Protein AF-D2VSV0-F1 (afdb_monomer_lite)

pLDDT: mean 84.09, std 18.2, range [29.86, 98.62]

Organism: Naegleria gruberi (NCBI:txid5762)

Secondary structure (DSSP, 8-state):
---TTTHHHHHHHHHHHHHSS-----S---------------S---HHHHHHHHHHHHHHHHHHHHHHHHHHHHHHHTT-TTHHHHHHHHHHHHHHHHHHHHHHHHHHHHHHHEETTTT-EEGGGS-TTEEEEEETTEEEEE-TTEESTTS-EEPTTEESTTS-EE-EEEETTEEEETTB-BS-HHHHHHHHGGG--SEEEEE-SSTTS--EEEEEE-SGGGS-EEEEEEEETTB--EEESS--TT-SSEEE-HHHHHHHHHH-SEEEEEESSSS-EEEEETTGGGSTT-SB-S-S-TTSS--EEEESS-SSS-TT-EEEES--TT--TT-EEE-SSS-SEEEE-SSSSEE--SEEEEEE-

Structure (mmCIF, N/CA/C/O backbone):
data_AF-D2VSV0-F1
#
_entry.id   AF-D2VSV0-F1
#
loop_
_atom_site.group_PDB
_atom_site.id
_atom_site.type_symbol
_atom_site.label_atom_id
_atom_site.label_alt_id
_atom_site.label_comp_id
_atom_site.label_asym_id
_atom_site.label_entity_id
_atom_site.label_seq_id
_atom_site.pdbx_PDB_ins_code
_atom_site.Cartn_x
_atom_site.Cartn_y
_atom_site.Cartn_z
_atom_site.occupancy
_atom_site.B_iso_or_equiv
_atom_site.auth_seq_id
_atom_site.auth_comp_id
_atom_site.auth_asym_id
_atom_site.auth_atom_id
_atom_site.pdbx_PDB_model_num
ATOM 1 N N . MET A 1 1 ? -28.902 25.624 54.112 1.00 34.88 1 MET A N 1
ATOM 2 C CA . MET A 1 1 ? -29.565 25.263 55.384 1.00 34.88 1 MET A CA 1
ATOM 3 C C . MET A 1 1 ? -30.316 23.947 55.188 1.00 34.88 1 MET A C 1
ATOM 5 O O . MET A 1 1 ? -31.169 23.890 54.321 1.00 34.88 1 MET A O 1
ATOM 9 N N . SER A 1 2 ? -29.946 22.922 55.967 1.00 39.69 2 SER A N 1
ATOM 10 C CA . SER A 1 2 ? -30.689 21.681 56.281 1.00 39.69 2 SER A CA 1
ATOM 11 C C . SER A 1 2 ? -31.152 20.723 55.157 1.00 39.69 2 SER A C 1
ATOM 13 O O . SER A 1 2 ? -32.346 20.631 54.899 1.00 39.69 2 SER A O 1
ATOM 15 N N . THR A 1 3 ? -30.250 19.888 54.613 1.00 36.34 3 THR A N 1
ATOM 16 C CA . THR A 1 3 ? -30.619 18.582 53.990 1.00 36.34 3 THR A CA 1
ATOM 17 C C . THR A 1 3 ? -29.623 17.428 54.229 1.00 36.34 3 THR A C 1
ATOM 19 O O . THR A 1 3 ? -29.955 16.279 53.958 1.00 36.34 3 THR A O 1
ATOM 22 N N . ALA A 1 4 ? -28.443 17.662 54.818 1.00 34.53 4 ALA A N 1
ATOM 23 C CA . ALA A 1 4 ? -27.432 16.607 55.015 1.00 34.53 4 ALA A CA 1
ATOM 24 C C . ALA A 1 4 ? -27.769 15.574 56.119 1.00 34.53 4 ALA A C 1
ATOM 26 O O . ALA A 1 4 ? -27.193 14.490 56.142 1.00 34.53 4 ALA A O 1
ATOM 27 N N . ASN A 1 5 ? -28.736 15.861 56.999 1.00 34.69 5 ASN A N 1
ATOM 28 C CA . ASN A 1 5 ? -29.095 14.965 58.108 1.00 34.69 5 ASN A CA 1
ATOM 29 C C . ASN A 1 5 ? -30.079 13.842 57.722 1.00 34.69 5 ASN A C 1
ATOM 31 O O . ASN A 1 5 ? -30.292 12.934 58.519 1.00 34.69 5 ASN A O 1
ATOM 35 N N . GLY A 1 6 ? -30.653 13.864 56.512 1.00 36.59 6 GLY A N 1
ATOM 36 C CA . GLY A 1 6 ? -31.549 12.798 56.042 1.00 36.59 6 GLY A CA 1
ATOM 37 C C . GLY A 1 6 ? -30.813 11.533 55.582 1.00 36.59 6 GLY A C 1
ATOM 38 O O . GLY A 1 6 ? -31.283 10.423 55.821 1.00 36.59 6 GLY A O 1
ATOM 39 N N . LEU A 1 7 ? -29.628 11.684 54.976 1.00 40.44 7 LEU A N 1
ATOM 40 C CA . LEU A 1 7 ? -28.894 10.573 54.352 1.00 40.44 7 LEU A CA 1
ATOM 41 C C . LEU A 1 7 ? -28.208 9.647 55.368 1.00 40.44 7 LEU A C 1
ATOM 43 O O . LEU A 1 7 ? -28.144 8.437 55.165 1.00 40.44 7 LEU A O 1
ATOM 47 N N . LEU A 1 8 ? -27.731 10.195 56.491 1.00 38.72 8 LEU A N 1
ATOM 48 C CA . LEU A 1 8 ? -27.072 9.399 57.532 1.00 38.72 8 LEU A CA 1
ATOM 49 C C . LEU A 1 8 ? -28.068 8.506 58.296 1.00 38.72 8 LEU A C 1
ATOM 51 O O . LEU A 1 8 ? -27.691 7.462 58.826 1.00 38.72 8 LEU A O 1
ATOM 55 N N . MET A 1 9 ? -29.347 8.897 58.330 1.00 37.31 9 MET A N 1
ATOM 56 C CA . MET A 1 9 ? -30.379 8.192 59.091 1.00 37.31 9 MET A CA 1
ATOM 57 C C . MET A 1 9 ? -30.903 6.939 58.371 1.00 37.31 9 MET A C 1
ATOM 59 O O . MET A 1 9 ? -31.309 5.991 59.037 1.00 37.31 9 MET A O 1
ATOM 63 N N . MET A 1 10 ? -30.833 6.873 57.034 1.00 45.22 10 MET A N 1
ATOM 64 C CA . MET A 1 10 ? -31.246 5.680 56.273 1.00 45.22 10 MET A CA 1
ATOM 65 C C . MET A 1 10 ? -30.215 4.540 56.309 1.00 45.22 10 MET A C 1
ATOM 67 O O . MET A 1 10 ? -30.598 3.371 56.336 1.00 45.22 10 MET A O 1
ATOM 71 N N . CYS A 1 11 ? -28.920 4.856 56.416 1.00 42.19 11 CYS A N 1
ATOM 72 C CA . CYS A 1 11 ? -27.844 3.856 56.474 1.00 42.19 11 CYS A CA 1
ATOM 73 C C . CYS A 1 11 ? -27.913 2.986 57.753 1.00 42.19 11 CYS A C 1
ATOM 75 O O . CYS A 1 11 ? -27.613 1.791 57.740 1.00 42.19 11 CYS A O 1
ATOM 77 N N . LEU A 1 12 ? -28.408 3.560 58.855 1.00 40.22 12 LEU A N 1
ATOM 78 C CA . LEU A 1 12 ? -28.651 2.848 60.116 1.00 40.22 12 LEU A CA 1
ATOM 79 C C . LEU A 1 12 ? -29.854 1.893 60.050 1.00 40.22 12 LEU A C 1
ATOM 81 O O . LEU A 1 12 ? -29.858 0.871 60.734 1.00 40.22 12 LEU A O 1
ATOM 85 N N . VAL A 1 13 ? -30.854 2.174 59.209 1.00 45.75 13 VAL A N 1
ATOM 86 C CA . VAL A 1 13 ? -32.077 1.357 59.122 1.00 45.75 13 VAL A CA 1
ATOM 87 C C . VAL A 1 13 ? -31.827 0.050 58.363 1.00 45.75 13 VAL A C 1
ATOM 89 O O . VAL A 1 13 ? -32.301 -1.000 58.796 1.00 45.75 13 VAL A O 1
ATOM 92 N N . VAL A 1 14 ? -31.023 0.072 57.294 1.00 49.09 14 VAL A N 1
ATOM 93 C CA . VAL A 1 14 ? -30.688 -1.140 56.516 1.00 49.09 14 VAL A CA 1
ATOM 94 C C . VAL A 1 14 ? -29.770 -2.079 57.310 1.00 49.09 14 VAL A C 1
ATOM 96 O O . VAL A 1 14 ? -30.002 -3.288 57.341 1.00 49.09 14 VAL A O 1
ATOM 99 N N . CYS A 1 15 ? -28.799 -1.534 58.052 1.00 41.41 15 CYS A N 1
ATOM 100 C CA . CYS A 1 15 ? -27.903 -2.335 58.892 1.00 41.41 15 CYS A CA 1
ATOM 101 C C . CYS A 1 15 ? -28.636 -2.945 60.112 1.00 41.41 15 CYS A C 1
ATOM 103 O O . CYS A 1 15 ? -28.429 -4.113 60.448 1.00 41.41 15 CYS A O 1
ATOM 105 N N . CYS A 1 16 ? -29.582 -2.215 60.724 1.00 39.94 16 CYS A N 1
ATOM 106 C CA . CYS A 1 16 ? -30.415 -2.736 61.820 1.00 39.94 16 CYS A CA 1
ATOM 107 C C . CYS A 1 16 ? -31.437 -3.799 61.374 1.00 39.94 16 CYS A C 1
ATOM 109 O O . CYS A 1 16 ? -31.719 -4.730 62.131 1.00 39.94 16 CYS A O 1
ATOM 111 N N . LEU A 1 17 ? -31.978 -3.717 60.152 1.00 43.81 17 LEU A N 1
ATOM 112 C CA . LEU A 1 17 ? -32.924 -4.719 59.640 1.00 43.81 17 LEU A CA 1
ATOM 113 C C . LEU A 1 17 ? -32.269 -6.089 59.392 1.00 43.81 17 LEU A C 1
ATOM 115 O O . LEU A 1 17 ? -32.939 -7.114 59.536 1.00 43.81 17 LEU A O 1
ATOM 119 N N . LEU A 1 18 ? -30.966 -6.128 59.093 1.00 46.00 18 LEU A N 1
ATOM 120 C CA . LEU A 1 18 ? -30.203 -7.373 58.934 1.00 46.00 18 LEU A CA 1
ATOM 121 C C . LEU A 1 18 ? -29.817 -8.014 60.279 1.00 46.00 18 LEU A C 1
ATOM 123 O O . LEU A 1 18 ? -29.784 -9.240 60.383 1.00 46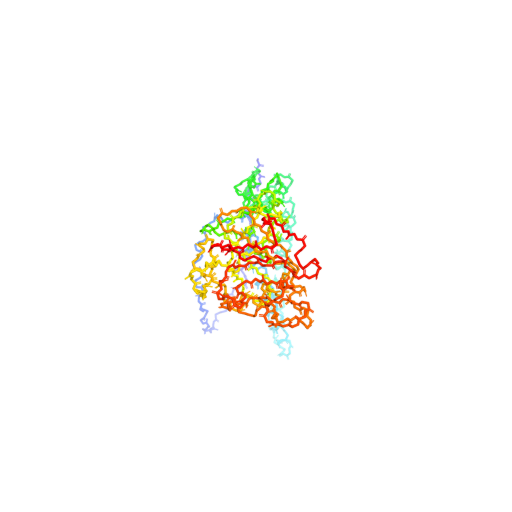.00 18 LEU A O 1
ATOM 127 N N . LEU A 1 19 ? -29.615 -7.216 61.333 1.00 41.78 19 LEU A N 1
ATOM 128 C CA . LEU A 1 19 ? -29.252 -7.701 62.674 1.00 41.78 19 LEU A CA 1
ATOM 129 C C . LEU A 1 19 ? -30.444 -8.210 63.507 1.00 41.78 19 LEU A C 1
ATOM 131 O O . LEU A 1 19 ? -30.249 -8.980 64.445 1.00 41.78 19 LEU A O 1
ATOM 135 N N . HIS A 1 20 ? -31.685 -7.844 63.171 1.00 41.91 20 HIS A N 1
ATOM 136 C CA . HIS A 1 20 ? -32.884 -8.287 63.906 1.00 41.91 20 HIS A CA 1
ATOM 137 C C . HIS A 1 20 ? -33.664 -9.439 63.250 1.00 41.91 20 HIS A C 1
ATOM 139 O O . HIS A 1 20 ? -34.681 -9.881 63.785 1.00 41.91 20 HIS A O 1
ATOM 145 N N . ALA A 1 21 ? -33.194 -9.982 62.123 1.00 42.50 21 ALA A N 1
ATOM 146 C CA . ALA A 1 21 ? -33.857 -11.100 61.446 1.00 42.50 21 ALA A CA 1
ATOM 147 C C . ALA A 1 21 ? -33.477 -12.502 61.979 1.00 42.50 21 ALA A C 1
ATOM 149 O O . ALA A 1 21 ? -34.108 -13.479 61.572 1.00 42.50 21 ALA A O 1
ATOM 150 N N . PHE A 1 22 ? -32.504 -12.618 62.894 1.00 45.50 22 PHE A N 1
ATOM 151 C CA . PHE A 1 22 ? -32.030 -13.907 63.422 1.00 45.50 22 PHE A CA 1
ATOM 152 C C . PHE A 1 22 ? -31.825 -13.901 64.950 1.00 45.50 22 PHE A C 1
ATOM 154 O O . PHE A 1 22 ? -30.697 -13.752 65.418 1.00 45.50 22 PHE A O 1
ATOM 161 N N . PRO A 1 23 ? -32.873 -14.113 65.765 1.00 38.75 23 PRO A N 1
ATOM 162 C CA . PRO A 1 23 ? -32.683 -14.506 67.153 1.00 38.75 23 PRO A CA 1
ATOM 163 C C . PRO A 1 23 ? -32.366 -16.012 67.230 1.00 38.75 23 PRO A C 1
ATOM 165 O O . PRO A 1 23 ? -33.145 -16.848 66.780 1.00 38.75 23 PRO A O 1
ATOM 168 N N . SER A 1 24 ? -31.176 -16.314 67.756 1.00 40.53 24 SER A N 1
ATOM 169 C CA . SER A 1 24 ? -30.658 -17.597 68.267 1.00 40.53 24 SER A CA 1
ATOM 170 C C . SER A 1 24 ? -31.348 -18.906 67.834 1.00 40.53 24 SER A C 1
ATOM 172 O O . SER A 1 24 ? -32.349 -19.324 68.415 1.00 40.53 24 SER A O 1
ATOM 174 N N . LEU A 1 25 ? -30.696 -19.653 66.940 1.00 38.84 25 LEU A N 1
ATOM 175 C CA . LEU A 1 25 ? -30.755 -21.118 66.927 1.00 38.84 25 LEU A CA 1
ATOM 176 C C . LEU A 1 25 ? -29.495 -21.643 67.624 1.00 38.84 25 LEU A C 1
ATOM 178 O O . LEU A 1 25 ? -28.423 -21.715 67.030 1.00 38.84 25 LEU A O 1
ATOM 182 N N . ASN A 1 26 ? -29.626 -21.960 68.912 1.00 44.66 26 ASN A N 1
ATOM 183 C CA . ASN A 1 26 ? -28.635 -22.729 69.656 1.00 44.66 26 ASN A CA 1
ATOM 184 C C . ASN A 1 26 ? -28.795 -24.211 69.292 1.00 44.66 26 ASN A C 1
ATOM 186 O O . ASN A 1 26 ? -29.861 -24.780 69.515 1.00 44.66 26 ASN A O 1
ATOM 190 N N . GLY A 1 27 ? -27.728 -24.833 68.790 1.00 40.50 27 GLY A N 1
ATOM 191 C CA . GLY A 1 27 ? -27.603 -26.290 68.713 1.00 40.50 27 GLY A CA 1
ATOM 192 C C . GLY A 1 27 ? -27.246 -26.812 67.325 1.00 40.50 27 GLY A C 1
ATOM 193 O O . GLY A 1 27 ? -28.121 -27.029 66.495 1.00 40.50 27 GLY A O 1
ATOM 194 N N . GLY A 1 28 ? -25.957 -27.076 67.110 1.00 37.91 28 GLY A N 1
ATOM 195 C CA . GLY A 1 28 ? -25.452 -27.816 65.951 1.00 37.91 28 GLY A CA 1
ATOM 196 C C . GLY A 1 28 ? -24.373 -27.046 65.206 1.00 37.91 28 GLY A C 1
ATOM 197 O O . GLY A 1 28 ? -24.672 -26.163 64.412 1.00 37.91 28 GLY A O 1
ATOM 198 N N . GLY A 1 29 ? -23.111 -27.379 65.488 1.00 35.78 29 GLY A N 1
ATOM 199 C CA . GLY A 1 29 ? -21.937 -26.746 64.899 1.00 35.78 29 GLY A CA 1
ATOM 200 C C . GLY A 1 29 ? -21.912 -26.866 63.380 1.00 35.78 29 GLY A C 1
ATOM 201 O O . GLY A 1 29 ? -21.533 -27.899 62.837 1.00 35.78 29 GLY A O 1
ATOM 202 N N . TRP A 1 30 ? -22.292 -25.789 62.703 1.00 33.34 30 TRP A N 1
ATOM 203 C CA . TRP A 1 30 ? -21.898 -25.504 61.332 1.00 33.34 30 TRP A CA 1
ATOM 204 C C . TRP A 1 30 ? -20.902 -24.354 61.406 1.00 33.34 30 TRP A C 1
ATOM 206 O O . TRP A 1 30 ? -21.252 -23.231 61.765 1.00 33.34 30 TRP A O 1
ATOM 216 N N . SER A 1 31 ? -19.635 -24.649 61.128 1.00 32.59 31 SER A N 1
ATOM 217 C CA . SER A 1 31 ? -18.608 -23.628 60.976 1.00 32.59 31 SER A CA 1
ATOM 218 C C . SER A 1 31 ? -18.914 -22.824 59.714 1.00 32.59 31 SER A C 1
ATOM 220 O O . SER A 1 31 ? -18.578 -23.240 58.604 1.00 32.59 31 SER A O 1
ATOM 222 N N . CYS A 1 32 ? -19.554 -21.668 59.871 1.00 29.86 32 CYS A N 1
ATOM 223 C CA . CYS A 1 32 ? -19.472 -20.619 58.869 1.00 29.86 32 CYS A CA 1
ATOM 224 C C . CYS A 1 32 ? -17.997 -20.221 58.789 1.00 29.86 32 CYS A C 1
ATOM 226 O O . CYS A 1 32 ? -17.472 -19.609 59.720 1.00 29.86 32 CYS A O 1
ATOM 228 N N . ALA A 1 33 ? -17.310 -20.613 57.715 1.00 32.53 33 ALA A N 1
ATOM 229 C CA . ALA A 1 33 ? -16.027 -20.023 57.379 1.00 32.53 33 ALA A CA 1
ATOM 230 C C . ALA A 1 33 ? -16.258 -18.513 57.282 1.00 32.53 33 ALA A C 1
ATOM 232 O O . ALA A 1 33 ? -16.988 -18.045 56.407 1.00 32.53 33 ALA A O 1
ATOM 233 N N . ALA A 1 34 ? -15.715 -17.772 58.245 1.00 33.25 34 ALA A N 1
ATOM 234 C CA . ALA A 1 34 ? -15.719 -16.327 58.216 1.00 33.25 34 ALA A CA 1
ATOM 235 C C . ALA A 1 34 ? -14.992 -15.913 56.936 1.00 33.25 34 ALA A C 1
ATOM 237 O O . ALA A 1 34 ? -13.774 -16.045 56.833 1.00 33.25 34 ALA A O 1
ATOM 238 N N . ALA A 1 35 ? -15.745 -15.446 55.942 1.00 35.53 35 ALA A N 1
ATOM 239 C CA . ALA A 1 35 ? -15.171 -14.636 54.892 1.00 35.53 35 ALA A CA 1
ATOM 240 C C . ALA A 1 35 ? -14.646 -13.381 55.591 1.00 35.53 35 ALA A C 1
ATOM 242 O O . ALA A 1 35 ? -15.405 -12.475 55.927 1.00 35.53 35 ALA A O 1
ATOM 243 N N . THR A 1 36 ? -13.350 -13.370 55.894 1.00 32.88 36 THR A N 1
ATOM 244 C CA . THR A 1 36 ? -12.605 -12.186 56.309 1.00 32.88 36 THR A CA 1
ATOM 245 C C . THR A 1 36 ? -12.631 -11.193 55.157 1.00 32.88 36 THR A C 1
ATOM 247 O O . THR A 1 36 ? -11.693 -11.097 54.368 1.00 32.88 36 THR A O 1
ATOM 250 N N . THR A 1 37 ? -13.726 -10.452 55.030 1.00 38.12 37 THR A N 1
ATOM 251 C CA . THR A 1 37 ? -13.758 -9.223 54.250 1.00 38.12 37 THR A CA 1
ATOM 252 C C . THR A 1 37 ? -13.079 -8.154 55.093 1.00 38.12 37 THR A C 1
ATOM 254 O O . THR A 1 37 ? -13.726 -7.402 55.817 1.00 38.12 37 THR A O 1
ATOM 257 N N . ASN A 1 38 ? -11.749 -8.099 55.007 1.00 40.34 38 ASN A N 1
ATOM 258 C CA . ASN A 1 38 ? -10.996 -6.883 55.300 1.00 40.34 38 ASN A CA 1
ATOM 259 C C . ASN A 1 38 ? -11.396 -5.830 54.254 1.00 40.34 38 ASN A C 1
ATOM 261 O O . ASN A 1 38 ? -10.682 -5.597 53.284 1.00 40.34 38 ASN A O 1
ATOM 265 N N . SER A 1 39 ? -12.572 -5.220 54.411 1.00 43.84 39 SER A N 1
ATOM 266 C CA . SER A 1 39 ? -12.925 -4.002 53.692 1.00 43.84 39 SER A CA 1
ATOM 267 C C . SER A 1 39 ? -12.540 -2.818 54.569 1.00 43.84 39 SER A C 1
ATOM 269 O O . SER A 1 39 ? -13.360 -2.248 55.288 1.00 43.84 39 SER A O 1
ATOM 271 N N . THR A 1 40 ? -11.267 -2.440 54.513 1.00 41.75 40 THR A N 1
ATOM 272 C CA . THR A 1 40 ? -10.838 -1.073 54.811 1.00 41.75 40 THR A CA 1
ATOM 273 C C . THR A 1 40 ? -11.487 -0.154 53.775 1.00 41.75 40 THR A C 1
ATOM 275 O O . THR A 1 40 ? -10.901 0.158 52.743 1.00 41.75 40 THR A O 1
ATOM 278 N N . SER A 1 41 ? -12.753 0.200 54.006 1.00 43.75 41 SER A N 1
ATOM 279 C CA . SER A 1 41 ? -13.519 1.140 53.192 1.00 43.75 41 SER A CA 1
ATOM 280 C C . SER A 1 41 ? -13.025 2.553 53.489 1.00 43.75 41 SER A C 1
ATOM 282 O O . SER A 1 41 ? -13.596 3.272 54.308 1.00 43.75 41 SER A O 1
ATOM 284 N N . THR A 1 42 ? -11.948 2.956 52.822 1.00 42.47 42 THR A N 1
ATOM 285 C CA . THR A 1 42 ? -11.639 4.366 52.590 1.00 42.47 42 THR A CA 1
ATOM 286 C C . THR A 1 42 ? -12.791 4.969 51.786 1.00 42.47 42 THR A C 1
ATOM 288 O O . THR A 1 42 ? -12.926 4.731 50.588 1.00 42.47 42 THR A O 1
ATOM 291 N N . THR A 1 43 ? -13.667 5.701 52.470 1.00 48.53 43 THR A N 1
ATOM 292 C CA . THR A 1 43 ? -14.812 6.435 51.918 1.00 48.53 43 THR A CA 1
ATOM 293 C C . THR A 1 43 ? -14.348 7.603 51.046 1.00 48.53 43 THR A C 1
ATOM 295 O O . THR A 1 43 ? -14.376 8.756 51.467 1.00 48.53 43 THR A O 1
ATOM 298 N N . SER A 1 44 ? -13.913 7.302 49.825 1.00 54.00 44 SER A N 1
ATOM 299 C CA . SER A 1 44 ? -13.736 8.284 48.747 1.00 54.00 44 SER A CA 1
ATOM 300 C C . SER A 1 44 ? -14.220 7.743 47.395 1.00 54.00 44 SER A C 1
ATOM 302 O O . SER A 1 44 ? -13.651 8.075 46.357 1.00 54.00 44 SER A O 1
ATOM 304 N N . GLY A 1 45 ? -15.224 6.861 47.401 1.00 73.06 45 GLY A N 1
ATOM 305 C CA . GLY A 1 45 ? -15.915 6.455 46.177 1.00 73.06 45 GLY A CA 1
ATOM 306 C C . GLY A 1 45 ? -16.901 7.542 45.755 1.00 73.06 45 GLY A C 1
ATOM 307 O O . GLY A 1 45 ? -17.614 8.079 46.602 1.00 73.06 45 GLY A O 1
ATOM 308 N N . ASN A 1 46 ? -16.926 7.876 44.468 1.00 88.44 46 ASN A N 1
ATOM 309 C CA . ASN A 1 46 ? -17.897 8.822 43.906 1.00 88.44 46 ASN A CA 1
ATOM 310 C C . ASN A 1 46 ? -19.302 8.185 43.805 1.00 88.44 46 ASN A C 1
ATOM 312 O O . ASN A 1 46 ? -19.469 6.978 44.022 1.00 88.44 46 ASN A O 1
ATOM 316 N N . VAL A 1 47 ? -20.332 8.970 43.465 1.00 89.75 47 VAL A N 1
ATOM 317 C CA . VAL A 1 47 ? -21.721 8.462 43.354 1.00 89.75 47 VAL A CA 1
ATOM 318 C C . VAL A 1 47 ? -21.830 7.279 42.384 1.00 89.75 47 VAL A C 1
ATOM 320 O O . VAL A 1 47 ? -22.589 6.344 42.649 1.00 89.75 47 VAL A O 1
ATOM 323 N N . ARG A 1 48 ? -21.067 7.261 41.283 1.00 87.75 48 ARG A N 1
ATOM 324 C CA . ARG A 1 48 ? -21.077 6.134 40.331 1.00 87.75 48 ARG A CA 1
ATOM 325 C C . ARG A 1 48 ? -20.467 4.861 40.922 1.00 87.75 48 ARG A C 1
ATOM 327 O O . ARG A 1 48 ? -20.994 3.775 40.670 1.00 87.75 48 ARG A O 1
ATOM 334 N N . ASP A 1 49 ? -19.418 4.969 41.733 1.00 88.12 49 ASP A N 1
ATOM 335 C CA . ASP A 1 49 ? -18.840 3.827 42.454 1.00 88.12 49 ASP A CA 1
ATOM 336 C C . ASP A 1 49 ? -19.846 3.241 43.446 1.00 88.12 49 ASP A C 1
ATOM 338 O O . ASP A 1 49 ? -20.047 2.023 43.502 1.00 88.12 49 ASP A O 1
ATOM 342 N N . TRP A 1 50 ? -20.538 4.111 44.182 1.00 91.69 50 TRP A N 1
ATOM 343 C CA . TRP A 1 50 ? -21.585 3.696 45.108 1.00 91.69 50 TRP A CA 1
ATOM 344 C C . TRP A 1 50 ? -22.776 3.052 44.381 1.00 91.69 50 TRP A C 1
ATOM 346 O O . TRP A 1 50 ? -23.214 1.971 44.772 1.00 91.69 50 TRP A O 1
ATOM 356 N N . LEU A 1 51 ? -23.224 3.614 43.254 1.00 92.56 51 LEU A N 1
ATOM 357 C CA . LEU A 1 51 ? -24.259 3.016 42.399 1.00 92.56 51 LEU A CA 1
ATOM 358 C C . LEU A 1 51 ? -23.867 1.615 41.902 1.00 92.56 51 LEU A C 1
ATOM 360 O O . LEU A 1 51 ? -24.701 0.709 41.855 1.00 92.56 51 LEU A O 1
ATOM 364 N N . ASN A 1 52 ? -22.596 1.405 41.552 1.00 88.81 52 ASN A N 1
ATOM 365 C CA . ASN A 1 52 ? -22.090 0.083 41.184 1.00 88.81 52 ASN A CA 1
ATOM 366 C C . ASN A 1 52 ? -22.097 -0.890 42.373 1.00 88.81 52 ASN A C 1
ATOM 368 O O . ASN A 1 52 ? -22.373 -2.076 42.182 1.00 88.81 52 ASN A O 1
ATOM 372 N N . SER A 1 53 ? -21.832 -0.409 43.590 1.00 92.62 53 SER A N 1
ATOM 373 C CA . SER A 1 53 ? -21.969 -1.208 44.813 1.00 92.62 53 SER A CA 1
ATOM 374 C C . SER A 1 53 ? -23.423 -1.624 45.057 1.00 92.62 53 SER A C 1
ATOM 376 O O . SER A 1 53 ? -23.681 -2.810 45.258 1.00 92.62 53 SER A O 1
ATOM 378 N N . LEU A 1 54 ? -24.380 -0.696 44.936 1.00 92.38 54 LEU A N 1
ATOM 379 C CA . LEU A 1 54 ? -25.812 -0.997 45.083 1.00 92.38 54 LEU A CA 1
ATOM 380 C C . LEU A 1 54 ? -26.285 -2.040 44.063 1.00 92.38 54 LEU A C 1
ATOM 382 O O . LEU A 1 54 ? -26.996 -2.977 44.414 1.00 92.38 54 LEU A O 1
ATOM 386 N N . LYS A 1 55 ? -25.847 -1.938 42.800 1.00 95.12 55 LYS A N 1
ATOM 387 C CA . LYS A 1 55 ? -26.169 -2.927 41.753 1.00 95.12 55 LYS A CA 1
ATOM 388 C C . LYS A 1 55 ? -25.670 -4.333 42.099 1.00 95.12 55 LYS A C 1
ATOM 390 O O . LYS A 1 55 ? -26.374 -5.315 41.850 1.00 95.12 55 LYS A O 1
ATOM 395 N N . LYS A 1 56 ? -24.473 -4.443 42.685 1.00 93.62 56 LYS A N 1
ATOM 396 C CA . LYS A 1 56 ? -23.929 -5.728 43.157 1.00 93.62 56 LYS A CA 1
ATOM 397 C C . LYS A 1 56 ? -24.763 -6.293 44.306 1.00 93.62 56 LYS A C 1
ATOM 399 O O . LYS A 1 56 ? -25.079 -7.479 44.292 1.00 93.62 56 LYS A O 1
ATOM 404 N N . GLU A 1 57 ? -25.155 -5.451 45.257 1.00 95.06 57 GLU A N 1
ATOM 405 C CA . GLU A 1 57 ? -25.995 -5.856 46.387 1.00 95.06 57 GLU A CA 1
ATOM 406 C C . GLU A 1 57 ? -27.394 -6.307 45.936 1.00 95.06 57 GLU A C 1
ATOM 408 O O . GLU A 1 57 ? -27.863 -7.368 46.350 1.00 95.06 57 GLU A O 1
ATOM 413 N N . ALA A 1 58 ? -28.015 -5.591 44.993 1.00 95.19 58 ALA A N 1
ATOM 414 C CA . ALA A 1 58 ? -29.289 -5.986 44.391 1.00 95.19 58 ALA A CA 1
ATOM 415 C C . ALA A 1 58 ? -29.203 -7.357 43.707 1.00 95.19 58 ALA A C 1
ATOM 417 O O . ALA A 1 58 ? -30.078 -8.200 43.904 1.00 95.19 58 ALA A O 1
ATOM 418 N N . SER A 1 59 ? -28.112 -7.615 42.979 1.00 93.75 59 SER A N 1
ATOM 419 C CA . SER A 1 59 ? -27.870 -8.913 42.332 1.00 93.75 59 SER A CA 1
ATOM 420 C C . SER A 1 59 ? -27.725 -10.051 43.356 1.00 93.75 59 SER A C 1
ATOM 422 O O . SER A 1 59 ? -28.215 -11.161 43.144 1.00 93.75 59 SER A O 1
ATOM 424 N N . ALA A 1 60 ? -27.084 -9.790 44.501 1.00 93.94 60 ALA A N 1
ATOM 425 C CA . ALA A 1 60 ? -26.957 -10.770 45.580 1.00 93.94 60 ALA A CA 1
ATOM 426 C C . ALA A 1 60 ? -28.306 -11.063 46.269 1.00 93.94 60 ALA A C 1
ATOM 428 O O . ALA A 1 60 ? -28.611 -12.219 46.592 1.00 93.94 60 ALA A O 1
ATOM 429 N N . LEU A 1 61 ? -29.143 -10.038 46.461 1.00 96.00 61 LEU A N 1
ATOM 430 C CA . LEU A 1 61 ? -30.502 -10.205 46.982 1.00 96.00 61 LEU A CA 1
ATOM 431 C C . LEU A 1 61 ? -31.384 -11.007 46.020 1.00 96.00 61 LEU A C 1
ATOM 433 O O . LEU A 1 61 ? -32.104 -11.899 46.465 1.00 96.00 61 LEU A O 1
ATOM 437 N N . GLU A 1 62 ? -31.291 -10.757 44.715 1.00 97.00 62 GLU A N 1
ATOM 438 C CA . GLU A 1 62 ? -32.010 -11.522 43.690 1.00 97.00 62 GLU A CA 1
ATOM 439 C C . GLU A 1 62 ? -31.640 -13.014 43.722 1.00 97.00 62 GLU A C 1
ATOM 441 O O . GLU A 1 62 ? -32.514 -13.888 43.718 1.00 97.00 62 GLU A O 1
ATOM 446 N N . LEU A 1 63 ? -30.346 -13.326 43.856 1.00 95.56 63 LEU A N 1
ATOM 447 C CA . LEU A 1 63 ? -29.887 -14.706 44.022 1.00 95.56 63 LEU A CA 1
ATOM 448 C C . LEU A 1 63 ? -30.484 -15.349 45.283 1.00 95.56 63 LEU A C 1
ATOM 450 O O . LEU A 1 63 ? -30.936 -16.497 45.246 1.0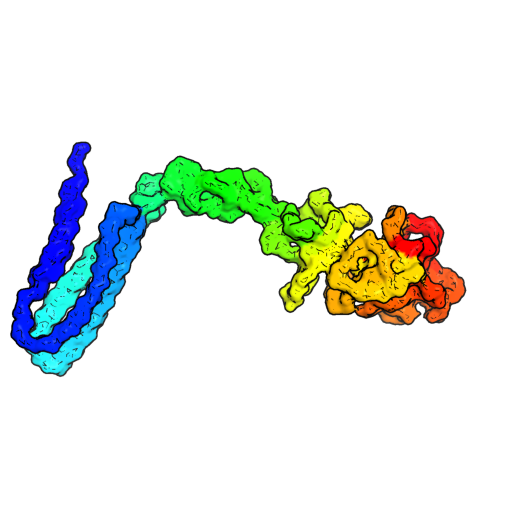0 95.56 63 LEU A O 1
ATOM 454 N N . THR A 1 64 ? -30.530 -14.601 46.387 1.00 95.62 64 THR A N 1
ATOM 455 C CA . THR A 1 64 ? -31.117 -15.054 47.657 1.00 95.62 64 THR A CA 1
ATOM 456 C C . THR A 1 64 ? -32.618 -15.327 47.519 1.00 95.62 64 THR A C 1
ATOM 458 O O . THR A 1 64 ? -33.111 -16.335 48.031 1.00 95.62 64 THR A O 1
ATOM 461 N N . VAL A 1 65 ? -33.349 -14.482 46.780 1.00 96.75 65 VAL A N 1
ATOM 462 C CA . VAL A 1 65 ? -34.764 -14.702 46.429 1.00 96.75 65 VAL A CA 1
ATOM 463 C C . VAL A 1 65 ? -34.930 -16.034 45.697 1.00 96.75 65 VAL A C 1
ATOM 465 O O . VAL A 1 65 ? -35.721 -16.870 46.137 1.00 96.75 65 VAL A O 1
ATOM 468 N N . SER A 1 66 ? -34.136 -16.281 44.649 1.00 96.69 66 SER A N 1
ATOM 469 C CA . SER A 1 66 ? -34.202 -17.527 43.870 1.00 96.69 66 SER A CA 1
ATOM 470 C C . SER A 1 66 ? -33.907 -18.772 44.718 1.00 96.69 66 SER A C 1
ATOM 472 O O . SER A 1 66 ? -34.565 -19.808 44.589 1.00 96.69 66 SER A O 1
ATOM 474 N N . GLN A 1 67 ? -32.930 -18.688 45.625 1.00 96.69 67 GLN A N 1
ATOM 475 C CA . GLN A 1 67 ? -32.599 -19.785 46.536 1.00 96.69 67 GLN A CA 1
ATOM 476 C C . GLN A 1 67 ? -33.740 -20.080 47.517 1.00 96.69 67 GLN A C 1
ATOM 478 O O . GLN A 1 67 ? -34.108 -21.244 47.696 1.00 96.69 67 GLN A O 1
ATOM 483 N N . LEU A 1 68 ? -34.338 -19.048 48.121 1.00 96.44 68 LEU A N 1
ATOM 484 C CA . LEU A 1 68 ? -35.470 -19.206 49.037 1.00 96.44 68 LEU A CA 1
ATOM 485 C C . LEU A 1 68 ? -36.696 -19.805 48.339 1.00 96.44 68 LEU A C 1
ATOM 487 O O . LEU A 1 68 ? -37.358 -20.665 48.918 1.00 96.44 68 LEU A O 1
ATOM 491 N N . GLU A 1 69 ? -36.974 -19.417 47.094 1.00 97.12 69 GLU A N 1
ATOM 492 C CA . GLU A 1 69 ? -38.056 -20.004 46.293 1.00 97.12 69 GLU A CA 1
ATOM 493 C C . GLU A 1 69 ? -37.859 -21.508 46.072 1.00 97.12 69 GLU A C 1
ATOM 495 O O . GLU A 1 69 ? -38.790 -22.291 46.278 1.00 97.12 69 GLU A O 1
ATOM 500 N N . LYS A 1 70 ? -36.633 -21.940 45.746 1.00 96.44 70 LYS A N 1
ATOM 501 C CA . LYS A 1 70 ? -36.295 -23.368 45.610 1.00 96.44 70 LYS A CA 1
ATOM 502 C C . LYS A 1 70 ? -36.476 -24.125 46.925 1.00 96.44 70 LYS A C 1
ATOM 504 O O . LYS A 1 70 ? -37.054 -25.210 46.928 1.00 96.44 70 LYS A O 1
ATOM 509 N N . VAL A 1 71 ? -36.029 -23.556 48.047 1.00 95.81 71 VAL A N 1
ATOM 510 C CA . VAL A 1 71 ? -36.191 -24.166 49.379 1.00 95.81 71 VAL A CA 1
ATOM 511 C C . VAL A 1 71 ? -37.670 -24.314 49.737 1.00 95.81 71 VAL A C 1
ATOM 513 O O . VAL A 1 71 ? -38.087 -25.383 50.177 1.00 95.81 71 VAL A O 1
ATOM 516 N N . ILE A 1 72 ? -38.482 -23.282 49.503 1.00 95.94 72 ILE A N 1
ATOM 517 C CA . ILE A 1 72 ? -39.934 -23.323 49.730 1.00 95.94 72 ILE A CA 1
ATOM 518 C C . ILE A 1 72 ? -40.589 -24.418 48.880 1.00 95.94 72 ILE A C 1
ATOM 520 O O . ILE A 1 72 ? -41.419 -25.161 49.399 1.00 95.94 72 ILE A O 1
ATOM 524 N N . ALA A 1 73 ? -40.189 -24.569 47.613 1.00 94.88 73 ALA A N 1
ATOM 525 C CA . ALA A 1 73 ? -40.713 -25.604 46.720 1.00 94.88 73 ALA A CA 1
ATOM 526 C C . ALA A 1 73 ? -40.362 -27.037 47.162 1.00 94.88 73 ALA A C 1
ATOM 528 O O . ALA A 1 73 ? -41.112 -27.972 46.883 1.00 94.88 73 ALA A O 1
ATOM 529 N N . VAL A 1 74 ? -39.230 -27.228 47.844 1.00 95.44 74 VAL A N 1
ATOM 530 C CA . VAL A 1 74 ? -38.862 -28.521 48.443 1.00 95.44 74 VAL A CA 1
ATOM 531 C C . VAL A 1 74 ? -39.651 -28.760 49.730 1.00 95.44 74 VAL A C 1
ATOM 533 O O . VAL A 1 74 ? -40.241 -29.826 49.901 1.00 95.44 74 VAL A O 1
ATOM 536 N N . LEU A 1 75 ? -39.710 -27.765 50.620 1.00 94.19 75 LEU A N 1
ATOM 537 C CA . LEU A 1 75 ? -40.402 -27.880 51.907 1.00 94.19 75 LEU A CA 1
ATOM 538 C C . LEU A 1 75 ? -41.912 -28.088 51.751 1.00 94.19 75 LEU A C 1
ATOM 540 O O . LEU A 1 75 ? -42.503 -28.811 52.552 1.00 94.19 75 LEU A O 1
ATOM 544 N N . SER A 1 76 ? -42.528 -27.505 50.720 1.00 93.44 76 SER A N 1
ATOM 545 C CA . SER A 1 76 ? -43.956 -27.683 50.437 1.00 93.44 76 SER A CA 1
ATOM 546 C C . SER A 1 76 ? -44.310 -29.126 50.075 1.00 93.44 76 SER A C 1
ATOM 548 O O . SER A 1 76 ? -45.376 -29.601 50.455 1.00 93.44 76 SER A O 1
ATOM 550 N N . LYS A 1 77 ? -43.404 -29.858 49.414 1.00 93.88 77 LYS A N 1
ATOM 551 C CA . LYS A 1 77 ? -43.593 -31.282 49.085 1.00 93.88 77 LYS A CA 1
ATOM 552 C C . LYS A 1 77 ? -43.468 -32.195 50.301 1.00 93.88 77 LYS A C 1
ATOM 554 O O . LYS A 1 77 ? -44.069 -33.261 50.324 1.00 93.88 77 LYS A O 1
ATOM 559 N N . ALA A 1 78 ? -42.683 -31.784 51.292 1.00 90.00 78 ALA A N 1
ATOM 560 C CA . ALA A 1 78 ? -42.410 -32.575 52.486 1.00 90.00 78 ALA A CA 1
ATOM 561 C C . ALA A 1 78 ? -43.274 -32.182 53.703 1.00 90.00 78 ALA A C 1
ATOM 563 O O . ALA A 1 78 ? -43.089 -32.730 54.785 1.00 90.00 78 ALA A O 1
ATOM 564 N N . ASN A 1 79 ? -44.237 -31.267 53.523 1.00 86.75 79 ASN A N 1
ATOM 565 C CA . ASN A 1 79 ? -45.224 -30.853 54.527 1.00 86.75 79 ASN A CA 1
ATOM 566 C C . ASN A 1 79 ? -44.615 -30.381 55.867 1.00 86.75 79 ASN A C 1
ATOM 568 O O . ASN A 1 79 ? -45.112 -30.691 56.951 1.00 86.75 79 ASN A O 1
ATOM 572 N N . PHE A 1 80 ? -43.508 -29.636 55.799 1.00 90.56 80 PHE A N 1
ATOM 573 C CA . PHE A 1 80 ? -42.831 -29.117 56.990 1.00 90.56 80 PHE A CA 1
ATOM 574 C C . PHE A 1 80 ? -43.577 -27.929 57.616 1.00 90.56 80 PHE A C 1
ATOM 576 O O . PHE A 1 80 ? -43.970 -26.983 56.933 1.00 90.56 80 PHE A O 1
ATOM 583 N N . THR A 1 81 ? -43.649 -27.902 58.949 1.00 87.19 81 THR A N 1
ATOM 584 C CA . THR A 1 81 ? -44.234 -26.799 59.738 1.00 87.19 81 THR A CA 1
ATOM 585 C C . THR A 1 81 ? -43.484 -25.467 59.597 1.00 87.19 81 THR A C 1
ATOM 587 O O . THR A 1 81 ? -44.043 -24.409 59.876 1.00 87.19 81 THR A O 1
ATOM 590 N N . SER A 1 82 ? -42.236 -25.483 59.115 1.00 87.62 82 SER A N 1
ATOM 591 C CA . SER A 1 82 ? -41.403 -24.289 58.909 1.00 87.62 82 SER A CA 1
ATOM 592 C C . SER A 1 82 ? -41.690 -23.527 57.605 1.00 87.62 82 SER A C 1
ATOM 594 O O . SER A 1 82 ? -41.055 -22.501 57.339 1.00 87.62 82 SER A O 1
ATOM 596 N N . LEU A 1 83 ? -42.650 -23.985 56.790 1.00 93.19 83 LEU A N 1
ATOM 597 C CA . LEU A 1 83 ? -42.989 -23.374 55.501 1.00 93.19 83 LEU A CA 1
ATOM 598 C C . LEU A 1 83 ? -43.409 -21.900 55.634 1.00 93.19 83 LEU A C 1
ATOM 600 O O . LEU A 1 83 ? -42.921 -21.055 54.882 1.00 93.19 83 LEU A O 1
ATOM 604 N N . SER A 1 84 ? -44.245 -21.575 56.627 1.00 93.00 84 SER A N 1
ATOM 605 C CA . SER A 1 84 ? -44.734 -20.207 56.870 1.00 93.00 84 SER A CA 1
ATOM 606 C C . SER A 1 84 ? -43.605 -19.234 57.232 1.00 93.00 84 SER A C 1
ATOM 608 O O . SER A 1 84 ? -43.604 -18.074 56.805 1.00 93.00 84 SER A O 1
ATOM 610 N N . ILE A 1 85 ? -42.588 -19.718 57.953 1.00 93.62 85 ILE A N 1
ATOM 611 C CA . ILE A 1 85 ? -41.395 -18.943 58.311 1.00 93.62 85 ILE A CA 1
ATOM 612 C C . ILE A 1 85 ? -40.600 -18.607 57.047 1.00 93.62 85 ILE A C 1
ATOM 614 O O . ILE A 1 85 ? -40.243 -17.447 56.835 1.00 93.62 85 ILE A O 1
ATOM 618 N N . ARG A 1 86 ? -40.357 -19.591 56.170 1.00 94.38 86 ARG A N 1
ATOM 619 C CA . ARG A 1 86 ? -39.611 -19.367 54.920 1.00 94.38 86 ARG A CA 1
ATOM 620 C C . ARG A 1 86 ? -40.364 -18.464 53.947 1.00 94.38 86 ARG A C 1
ATOM 622 O O . ARG A 1 86 ? -39.745 -17.591 53.346 1.00 94.38 86 ARG A O 1
ATOM 629 N N . GLN A 1 87 ? -41.686 -18.593 53.850 1.00 95.25 87 GLN A N 1
ATOM 630 C CA . GLN A 1 87 ? -42.523 -17.680 53.061 1.00 95.25 87 GLN A CA 1
ATOM 631 C C . GLN A 1 87 ? -42.446 -16.236 53.579 1.00 95.25 87 GLN A C 1
ATOM 633 O O . GLN A 1 87 ? -42.320 -15.299 52.789 1.00 95.25 87 GLN A O 1
ATOM 638 N N . THR A 1 88 ? -42.440 -16.051 54.901 1.00 95.50 88 THR A N 1
ATOM 639 C CA . THR A 1 88 ? -42.271 -14.730 55.528 1.00 95.50 88 THR A CA 1
ATOM 640 C C . THR A 1 88 ? -40.871 -14.156 55.289 1.00 95.50 88 THR A C 1
ATOM 642 O O . THR A 1 88 ? -40.717 -12.958 55.070 1.00 95.50 88 THR A O 1
ATOM 645 N N . GLN A 1 89 ? -39.828 -14.988 55.301 1.00 97.12 89 GLN A N 1
ATOM 646 C CA . GLN A 1 89 ? -38.474 -14.552 54.946 1.00 97.12 89 GLN A CA 1
ATOM 647 C C . GLN A 1 89 ? -38.388 -14.134 53.475 1.00 97.12 89 GLN A C 1
ATOM 649 O O . GLN A 1 89 ? -37.865 -13.062 53.184 1.00 97.12 89 GLN A O 1
ATOM 654 N N . LEU A 1 90 ? -38.958 -14.922 52.557 1.00 97.38 90 LEU A N 1
ATOM 655 C CA . LEU A 1 90 ? -38.991 -14.587 51.134 1.00 97.38 90 LEU A CA 1
ATOM 656 C C . LEU A 1 90 ? -39.676 -13.238 50.888 1.00 97.38 90 LEU A C 1
ATOM 658 O O . LEU A 1 90 ? -39.154 -12.426 50.130 1.00 97.38 90 LEU A O 1
ATOM 662 N N . SER A 1 91 ? -40.815 -12.969 51.535 1.00 96.50 91 SER A N 1
ATOM 663 C CA . SER A 1 91 ? -41.524 -11.696 51.352 1.00 96.50 91 SER A CA 1
ATOM 664 C C . SER A 1 91 ? -40.717 -10.495 51.856 1.00 96.50 91 SER A C 1
ATOM 666 O O . SER A 1 91 ? -40.722 -9.445 51.211 1.00 96.50 91 SER A O 1
ATOM 668 N N . LYS A 1 92 ? -39.965 -10.654 52.954 1.00 97.00 92 LYS A N 1
ATOM 669 C CA . LYS A 1 92 ? -39.036 -9.629 53.456 1.00 97.00 92 LYS A CA 1
ATOM 670 C C . LYS A 1 92 ? -37.891 -9.368 52.475 1.00 97.00 92 LYS A C 1
ATOM 672 O O . LYS A 1 92 ? -37.644 -8.212 52.146 1.00 97.00 92 LYS A O 1
ATOM 677 N N . VAL A 1 93 ? -37.240 -10.419 51.967 1.00 96.44 93 VAL A N 1
ATOM 678 C CA . VAL A 1 93 ? -36.126 -10.281 51.010 1.00 96.44 93 VAL A CA 1
ATOM 679 C C . VAL A 1 93 ? -36.610 -9.686 49.683 1.00 96.44 93 VAL A C 1
ATOM 681 O O . VAL A 1 93 ? -35.977 -8.772 49.165 1.00 96.44 93 VAL A O 1
ATOM 684 N N . LYS A 1 94 ? -37.773 -10.115 49.169 1.00 97.06 94 LYS A N 1
ATOM 685 C CA . LYS A 1 94 ? -38.381 -9.528 47.961 1.00 97.06 94 LYS A CA 1
ATOM 686 C C . LYS A 1 94 ? -38.665 -8.037 48.120 1.00 97.06 94 LYS A C 1
ATOM 688 O O . LYS A 1 94 ? -38.423 -7.276 47.189 1.00 97.06 94 LYS A O 1
ATOM 693 N N . ARG A 1 95 ? -39.151 -7.610 49.291 1.00 96.94 95 ARG A N 1
ATOM 694 C CA . ARG A 1 95 ? -39.385 -6.189 49.577 1.00 96.94 95 ARG A CA 1
ATOM 695 C C . ARG A 1 95 ? -38.078 -5.395 49.592 1.00 96.94 95 ARG A C 1
ATOM 697 O O . ARG A 1 95 ? -38.026 -4.348 48.964 1.00 96.94 95 ARG A O 1
ATOM 704 N N . ALA A 1 96 ? -37.040 -5.910 50.253 1.00 95.69 96 ALA A N 1
ATOM 705 C CA . ALA A 1 96 ? -35.725 -5.266 50.283 1.00 95.69 96 ALA A CA 1
ATOM 706 C C . ALA A 1 96 ? -35.128 -5.117 48.873 1.00 95.69 96 ALA A C 1
ATOM 708 O O . ALA A 1 96 ? -34.681 -4.034 48.508 1.00 95.69 96 ALA A O 1
ATOM 709 N N . TYR A 1 97 ? -35.198 -6.174 48.057 1.00 96.69 97 TYR A N 1
ATOM 710 C CA . TYR A 1 97 ? -34.777 -6.133 46.656 1.00 96.69 97 TYR A CA 1
ATOM 711 C C . TYR A 1 97 ? -35.558 -5.090 45.843 1.00 96.69 97 TYR A C 1
ATOM 713 O O . TYR A 1 97 ? -34.952 -4.310 45.115 1.00 96.69 97 TYR A O 1
ATOM 721 N N . ALA A 1 98 ? -36.888 -5.044 45.985 1.00 95.12 98 ALA A N 1
ATOM 722 C CA . ALA A 1 98 ? -37.726 -4.096 45.252 1.00 95.12 98 ALA A CA 1
ATOM 723 C C . ALA A 1 98 ? -37.376 -2.637 45.583 1.00 95.12 98 ALA A C 1
ATOM 725 O O . ALA A 1 98 ? -37.194 -1.839 44.668 1.00 95.12 98 ALA A O 1
ATOM 726 N N . THR A 1 99 ? -37.211 -2.310 46.870 1.00 96.12 99 THR A N 1
ATOM 727 C CA . THR A 1 99 ? -36.801 -0.966 47.307 1.00 96.12 99 THR A CA 1
ATOM 728 C C . THR A 1 99 ? -35.424 -0.594 46.758 1.00 96.12 99 THR A C 1
ATOM 730 O O . THR A 1 99 ? -35.268 0.471 46.169 1.00 96.12 99 THR A O 1
ATOM 733 N N . LEU A 1 100 ? -34.441 -1.493 46.862 1.00 96.31 100 LEU A N 1
ATOM 734 C CA . LEU A 1 100 ? -33.098 -1.243 46.335 1.00 96.31 100 LEU A CA 1
ATOM 735 C C . LEU A 1 100 ? -33.098 -1.068 44.805 1.00 96.31 100 LEU A C 1
ATOM 737 O O . LEU A 1 100 ? -32.387 -0.223 44.263 1.00 96.31 100 LEU A O 1
ATOM 741 N N . SER A 1 101 ? -33.916 -1.843 44.091 1.00 94.69 101 SER A N 1
ATOM 742 C CA . SER A 1 101 ? -34.065 -1.721 42.639 1.00 94.69 101 SER A CA 1
ATOM 743 C C . SER A 1 101 ? -34.683 -0.380 42.230 1.00 94.69 101 SER A C 1
ATOM 745 O O . SER A 1 101 ? -34.277 0.185 41.213 1.00 94.69 101 SER A O 1
ATOM 747 N N . GLU A 1 102 ? -35.648 0.133 42.993 1.00 95.62 102 GLU A N 1
ATOM 748 C CA . GLU A 1 102 ? -36.260 1.447 42.761 1.00 95.62 102 GLU A CA 1
ATOM 749 C C . GLU A 1 102 ? -35.241 2.578 42.966 1.00 95.62 102 GLU A C 1
ATOM 751 O O . GLU A 1 102 ? -35.097 3.448 42.105 1.00 95.62 102 GLU A O 1
ATOM 756 N N . GLU A 1 103 ? -34.439 2.515 44.032 1.00 94.56 103 GLU A N 1
ATOM 757 C CA . GLU A 1 103 ? -33.347 3.468 44.267 1.00 94.56 103 GLU A CA 1
ATOM 758 C C . GLU A 1 103 ? -32.334 3.465 43.113 1.00 94.56 103 GLU A C 1
ATOM 760 O O . GLU A 1 103 ? -31.995 4.521 42.573 1.00 94.56 103 GLU A O 1
ATOM 765 N N . ILE A 1 104 ? -31.901 2.283 42.659 1.00 95.06 104 ILE A N 1
ATOM 766 C CA . ILE A 1 104 ? -30.994 2.147 41.508 1.00 95.06 104 ILE A CA 1
ATOM 767 C C . ILE A 1 104 ? -31.593 2.790 40.249 1.00 95.06 104 ILE A C 1
ATOM 769 O O . ILE A 1 104 ? -30.862 3.420 39.478 1.00 95.06 104 ILE A O 1
ATOM 773 N N . GLN A 1 105 ? -32.900 2.649 40.011 1.00 94.19 105 GLN A N 1
ATOM 774 C CA . GLN A 1 105 ? -33.566 3.282 38.869 1.00 94.19 105 GLN A CA 1
ATOM 775 C C . GLN A 1 105 ? -33.549 4.810 38.970 1.00 94.19 105 GLN A C 1
ATOM 777 O O . GLN A 1 105 ? -33.205 5.474 37.987 1.00 94.19 105 GLN A O 1
ATOM 782 N N . ILE A 1 106 ? -33.834 5.366 40.149 1.00 91.81 106 ILE A N 1
ATOM 783 C CA . ILE A 1 106 ? -33.775 6.812 40.402 1.00 91.81 106 ILE A CA 1
ATOM 784 C C . ILE A 1 106 ? -32.357 7.340 40.143 1.00 91.81 106 ILE A C 1
ATOM 786 O O . ILE A 1 106 ? -32.185 8.303 39.384 1.00 91.81 106 ILE A O 1
ATOM 790 N N . PHE A 1 107 ? -31.328 6.673 40.673 1.00 91.31 107 PHE A N 1
ATOM 791 C CA . PHE A 1 107 ? -29.935 7.070 40.449 1.00 91.31 107 PHE A CA 1
ATOM 792 C C . PHE A 1 107 ? -29.524 6.971 38.981 1.00 91.31 107 PHE A C 1
ATOM 794 O O . PHE A 1 107 ? -28.943 7.918 38.454 1.00 91.31 107 PHE A O 1
ATOM 801 N N . ASN A 1 108 ? -29.866 5.881 38.286 1.00 90.25 108 ASN A N 1
ATOM 802 C CA . ASN A 1 108 ? -29.582 5.760 36.854 1.00 90.25 108 ASN A CA 1
ATOM 803 C C . ASN A 1 108 ? -30.259 6.883 36.055 1.00 90.25 108 ASN A C 1
ATOM 805 O O . ASN A 1 108 ? -29.622 7.467 35.185 1.00 90.25 108 ASN A O 1
ATOM 809 N N . SER A 1 109 ? -31.520 7.217 36.353 1.00 89.44 109 SER A N 1
ATOM 810 C CA . SER A 1 109 ? -32.233 8.292 35.650 1.00 89.44 109 SER A CA 1
ATOM 811 C C . SER A 1 109 ? -31.555 9.655 35.838 1.00 89.44 109 SER A C 1
ATOM 813 O O . SER A 1 109 ? -31.380 10.396 34.872 1.00 89.44 109 SER A O 1
ATOM 815 N N . THR A 1 110 ? -31.066 9.936 37.048 1.00 87.94 110 THR A N 1
ATOM 816 C CA . THR A 1 110 ? -30.322 11.163 37.363 1.00 87.94 110 THR A CA 1
ATOM 817 C C . THR A 1 110 ? -28.971 11.178 36.644 1.00 87.94 110 THR A C 1
ATOM 819 O O . THR A 1 110 ? -28.665 12.111 35.908 1.00 87.94 110 THR A O 1
ATOM 822 N N . CYS A 1 111 ? -28.195 10.099 36.744 1.00 87.50 111 CYS A N 1
ATOM 823 C CA . CYS A 1 111 ? -26.899 9.952 36.075 1.00 87.50 111 CYS A CA 1
ATOM 824 C C . CYS A 1 111 ? -26.977 9.852 34.539 1.00 87.50 111 CYS A C 1
ATOM 826 O O . CYS A 1 111 ? -25.940 9.856 33.875 1.00 87.50 111 CYS A O 1
ATOM 828 N N . ASN A 1 112 ? -28.179 9.745 33.964 1.00 84.81 112 ASN A N 1
ATOM 829 C CA . ASN A 1 112 ? -28.400 9.862 32.523 1.00 84.81 112 ASN A CA 1
ATOM 830 C C . ASN A 1 112 ? -28.542 11.327 32.081 1.00 84.81 112 ASN A C 1
ATOM 832 O O . ASN A 1 112 ? -28.147 11.666 30.963 1.00 84.81 112 ASN A O 1
ATOM 836 N N . ALA A 1 113 ? -29.098 12.183 32.945 1.00 81.69 113 ALA A N 1
ATOM 837 C CA . ALA A 1 113 ? -29.254 13.618 32.704 1.00 81.69 113 ALA A CA 1
ATOM 838 C C . ALA A 1 113 ? -27.982 14.421 33.038 1.00 81.69 113 ALA A C 1
ATOM 840 O O . ALA A 1 113 ? -27.760 15.492 32.467 1.00 81.69 113 ALA A O 1
ATOM 841 N N . PHE A 1 114 ? -27.138 13.891 33.928 1.00 82.25 114 PHE A N 1
ATOM 842 C CA . PHE A 1 114 ? -25.927 14.544 34.417 1.00 82.25 114 PHE A CA 1
ATOM 843 C C . PHE A 1 114 ? -24.686 13.653 34.264 1.00 82.25 114 PHE A C 1
ATOM 845 O O . PHE A 1 114 ? -24.722 12.447 34.505 1.00 82.25 114 PHE A O 1
ATOM 852 N N . ASP A 1 115 ? -23.569 14.269 33.896 1.00 79.62 115 ASP A N 1
ATOM 853 C CA . ASP A 1 115 ? -22.250 13.657 33.783 1.00 79.62 115 ASP A CA 1
ATOM 854 C C . ASP A 1 115 ? -21.406 13.844 35.055 1.00 79.62 115 ASP A C 1
ATOM 856 O O . ASP A 1 115 ? -21.854 14.391 36.069 1.00 79.62 115 ASP A O 1
ATOM 860 N N . GLY A 1 116 ? -20.173 13.342 35.004 1.00 79.88 116 GLY A N 1
ATOM 861 C CA . GLY A 1 116 ? -19.196 13.428 36.084 1.00 79.88 116 GLY A CA 1
ATOM 862 C C . GLY A 1 116 ? -19.267 12.271 37.086 1.00 79.88 116 GLY A C 1
ATOM 863 O O . GLY A 1 116 ? -20.229 11.490 37.071 1.00 79.88 116 GLY A O 1
ATOM 864 N N . PRO A 1 117 ? -18.252 12.143 37.963 1.00 81.81 117 PRO A N 1
ATOM 865 C CA . PRO A 1 117 ? -18.176 11.078 38.968 1.00 81.81 117 PRO A CA 1
ATOM 866 C C . PRO A 1 117 ? -19.381 11.063 39.919 1.00 81.81 117 PRO A C 1
ATOM 868 O O . PRO A 1 117 ? -19.857 9.994 40.298 1.00 81.81 117 PRO A O 1
ATOM 871 N N . ASP A 1 118 ? -19.913 12.247 40.236 1.00 88.12 118 ASP A N 1
ATOM 872 C CA . ASP A 1 118 ? -21.010 12.430 41.190 1.00 88.12 118 ASP A CA 1
ATOM 873 C C . ASP A 1 118 ? -22.371 12.720 40.535 1.00 88.12 118 ASP A C 1
ATOM 875 O O . ASP A 1 118 ? -23.323 13.086 41.220 1.00 88.12 118 ASP A O 1
ATOM 879 N N . CYS A 1 119 ? -22.479 12.559 39.210 1.00 87.88 119 CYS A N 1
ATOM 880 C CA . CYS A 1 119 ? -23.708 12.817 38.446 1.00 87.88 119 CYS A CA 1
ATOM 881 C C . CYS A 1 119 ? -24.304 14.213 38.706 1.00 87.88 119 CYS A C 1
ATOM 883 O O . CYS A 1 119 ? -25.514 14.372 38.857 1.00 87.88 119 CYS A O 1
ATOM 885 N N . ASN A 1 120 ? -23.444 15.227 38.782 1.00 86.00 120 ASN A N 1
ATOM 886 C CA . ASN A 1 120 ? -23.806 16.608 39.103 1.00 86.00 120 ASN A CA 1
ATOM 887 C C . ASN A 1 120 ? -23.352 17.617 38.034 1.00 86.00 120 ASN A C 1
ATOM 889 O O . ASN A 1 120 ? -23.538 18.821 38.212 1.00 86.00 120 ASN A O 1
ATOM 893 N N . ILE A 1 121 ? -22.777 17.152 36.920 1.00 76.62 121 ILE A N 1
ATOM 894 C CA . ILE A 1 121 ? -22.338 18.006 35.812 1.00 76.62 121 ILE A CA 1
ATOM 895 C C . ILE A 1 121 ? -23.421 18.013 34.737 1.00 76.62 121 ILE A C 1
ATOM 897 O O . ILE A 1 121 ? -23.835 16.966 34.254 1.00 76.62 121 ILE A O 1
ATOM 901 N N . VAL A 1 122 ? -23.896 19.188 34.326 1.00 77.38 122 VAL A N 1
ATOM 902 C CA . VAL A 1 122 ? -24.901 19.280 33.255 1.00 77.38 122 VAL A CA 1
ATOM 903 C C . VAL A 1 122 ? -24.287 18.786 31.946 1.00 77.38 122 VAL A C 1
ATOM 905 O O . VAL A 1 122 ? -23.286 19.331 31.485 1.00 77.38 122 VAL A O 1
ATOM 908 N N . LYS A 1 123 ? -24.904 17.789 31.308 1.00 68.00 123 LYS A N 1
ATOM 909 C CA . LYS A 1 123 ? -24.380 17.154 30.088 1.00 68.00 123 LYS A CA 1
ATOM 910 C C . LYS A 1 123 ? -24.148 18.128 28.924 1.00 68.00 123 LYS A C 1
ATOM 912 O O . LYS A 1 123 ? -23.216 17.952 28.152 1.00 68.00 123 LYS A O 1
ATOM 917 N N . SER A 1 124 ? -24.927 19.211 28.842 1.00 66.94 124 SER A N 1
ATOM 918 C CA . SER A 1 124 ? -24.751 20.277 27.840 1.00 66.94 124 SER A CA 1
ATOM 919 C C . SER A 1 124 ? -23.504 21.151 28.044 1.00 66.94 124 SER A C 1
ATOM 921 O O . SER A 1 124 ? -23.248 22.029 27.228 1.00 66.94 124 SER A O 1
ATOM 923 N N . SER A 1 125 ? -22.753 20.957 29.134 1.00 64.06 125 SER A N 1
ATOM 924 C CA . SER A 1 125 ? -21.468 21.630 29.381 1.00 64.06 125 SER A CA 1
ATOM 925 C C . SER A 1 125 ? -20.253 20.829 28.894 1.00 64.06 125 SER A C 1
ATOM 927 O O . SER A 1 125 ? -19.136 21.345 28.905 1.00 64.06 125 SER A O 1
ATOM 929 N N . CYS A 1 126 ? -20.466 19.591 28.440 1.00 62.78 126 CYS A N 1
ATOM 930 C CA . CYS A 1 126 ? -19.464 18.799 27.742 1.00 62.78 126 CYS A CA 1
ATOM 931 C C . CYS A 1 126 ? -19.503 19.131 26.246 1.00 62.78 126 CYS A C 1
ATOM 933 O O . CYS A 1 126 ? -20.543 18.993 25.604 1.00 62.78 126 CYS A O 1
ATOM 935 N N . ASP A 1 127 ? -18.372 19.574 25.690 1.00 68.94 127 ASP A N 1
ATOM 936 C CA . ASP A 1 127 ? -18.188 19.687 24.238 1.00 68.94 127 ASP A CA 1
ATOM 937 C C . ASP A 1 127 ? -18.460 18.310 23.593 1.00 68.94 127 ASP A C 1
ATOM 939 O O . ASP A 1 127 ? -18.119 17.278 24.170 1.00 68.94 127 ASP A O 1
ATOM 943 N N . VAL A 1 128 ? -19.042 18.274 22.389 1.00 73.00 128 VAL A N 1
ATOM 944 C CA . VAL A 1 128 ? -19.250 17.051 21.585 1.00 73.00 128 VAL A CA 1
ATOM 945 C C . VAL A 1 128 ? -17.961 16.238 21.372 1.00 73.00 128 VAL A C 1
ATOM 947 O O . VAL A 1 128 ? -18.010 15.039 21.093 1.00 73.00 128 VAL A O 1
ATOM 950 N N . LYS A 1 129 ? -16.797 16.872 21.546 1.00 80.81 129 LYS A N 1
ATOM 951 C CA . LYS A 1 129 ? -15.463 16.252 21.528 1.00 80.81 129 LYS A CA 1
ATOM 952 C C . LYS A 1 129 ? -15.138 15.438 22.783 1.00 80.81 129 LYS A C 1
ATOM 954 O O . LYS A 1 129 ? -14.134 14.728 22.796 1.00 80.81 129 LYS A O 1
ATOM 959 N N . CYS A 1 130 ? -15.964 15.515 23.823 1.00 78.88 130 CYS A N 1
ATOM 960 C CA . CYS A 1 130 ? -15.741 14.889 25.114 1.00 78.88 130 CYS A CA 1
ATOM 961 C C . CYS A 1 130 ? -16.813 13.842 25.435 1.00 78.88 130 CYS A C 1
ATOM 963 O O . CYS A 1 130 ? -17.998 14.152 25.517 1.00 78.88 130 CYS A O 1
ATOM 965 N N . SER A 1 131 ? -16.392 12.594 25.640 1.00 75.81 131 SER A N 1
ATOM 966 C CA . SER A 1 131 ? -17.307 11.492 25.971 1.00 75.81 131 SER A CA 1
ATOM 967 C C . SER A 1 131 ? -17.606 11.391 27.468 1.00 75.81 131 SER A C 1
ATOM 969 O O . SER A 1 131 ? -18.664 10.890 27.838 1.00 75.81 131 SER A O 1
ATOM 971 N N . VAL A 1 132 ? -16.694 11.875 28.321 1.00 73.44 132 VAL A N 1
ATOM 972 C CA . VAL A 1 132 ? -16.859 11.954 29.780 1.00 73.44 132 VAL A CA 1
ATOM 973 C C . VAL A 1 132 ? -16.132 13.196 30.294 1.00 73.44 132 VAL A C 1
ATOM 975 O O . VAL A 1 132 ? -14.929 13.338 30.075 1.00 73.44 132 VAL A O 1
ATOM 978 N N . CYS A 1 133 ? -16.835 14.079 31.003 1.00 72.38 133 CYS A N 1
ATOM 979 C CA . CYS A 1 133 ? -16.220 15.238 31.653 1.00 72.38 133 CYS A CA 1
ATOM 980 C C . CYS A 1 133 ? -15.885 14.953 33.117 1.00 72.38 133 CYS A C 1
ATOM 982 O O . CYS A 1 133 ? -16.685 14.366 33.847 1.00 72.38 133 CYS A O 1
ATOM 984 N N . SER A 1 134 ? -14.722 15.424 33.563 1.00 72.62 134 SER A N 1
ATOM 985 C CA . SER A 1 134 ? -14.355 15.462 34.984 1.00 72.62 134 SER A CA 1
ATOM 986 C C . SER A 1 134 ? -14.818 16.756 35.663 1.00 72.62 134 SER A C 1
ATOM 988 O O . SER A 1 134 ? -15.107 16.751 36.856 1.00 72.62 134 SER A O 1
ATOM 990 N N . SER A 1 135 ? -14.916 17.856 34.910 1.00 69.25 135 SER A N 1
ATOM 991 C CA . SER A 1 135 ? -15.492 19.145 35.317 1.00 69.25 135 SER A CA 1
ATOM 992 C C . SER A 1 135 ? -15.934 19.939 34.075 1.00 69.25 135 SER A C 1
ATOM 994 O O . SER A 1 135 ? -15.671 19.517 32.948 1.00 69.25 135 SER A O 1
ATOM 996 N N . ALA A 1 136 ? -16.623 21.073 34.246 1.00 65.56 136 ALA A N 1
ATOM 997 C CA . ALA A 1 136 ? -17.027 21.917 33.117 1.00 65.56 136 ALA A CA 1
ATOM 998 C C . ALA A 1 136 ? -15.797 22.352 32.293 1.00 65.56 136 ALA A C 1
ATOM 1000 O O . ALA A 1 136 ? -14.900 23.015 32.811 1.00 65.56 136 ALA A O 1
ATOM 1001 N N . GLY A 1 137 ? -15.746 21.960 31.016 1.00 65.00 137 GLY A N 1
ATOM 1002 C CA . GLY A 1 137 ? -14.623 22.254 30.117 1.00 65.00 137 GLY A CA 1
ATOM 1003 C C . GLY A 1 137 ? -13.365 21.386 30.294 1.00 65.00 137 GLY A C 1
ATOM 1004 O O . GLY A 1 137 ? -12.399 21.603 29.565 1.00 65.00 137 GLY A O 1
ATOM 1005 N N . GLN A 1 138 ? -13.350 20.401 31.203 1.00 72.31 138 GLN A N 1
ATOM 1006 C CA . GLN A 1 138 ? -12.262 19.417 31.305 1.00 72.31 138 GLN A CA 1
ATOM 1007 C C . GLN A 1 138 ? -12.748 18.016 30.959 1.00 72.31 138 GLN A C 1
ATOM 1009 O O . GLN A 1 138 ? -13.707 17.505 31.547 1.00 72.31 138 GLN A O 1
ATOM 1014 N N . CYS A 1 139 ? -12.046 17.384 30.021 1.00 78.25 139 CYS A N 1
ATOM 1015 C CA . CYS A 1 139 ? -12.425 16.082 29.518 1.00 78.25 139 CYS A CA 1
ATOM 1016 C C . CYS A 1 139 ? -11.551 14.982 30.109 1.00 78.25 139 CYS A C 1
ATOM 1018 O O . CYS A 1 139 ? -10.327 15.036 30.016 1.00 78.25 139 CYS A O 1
ATOM 1020 N N . SER A 1 140 ? -12.175 13.957 30.689 1.00 80.75 140 SER A N 1
ATOM 1021 C CA . SER A 1 140 ? -11.449 12.767 31.133 1.00 80.75 140 SER A CA 1
ATOM 1022 C C . SER A 1 140 ? -11.281 11.742 30.012 1.00 80.75 140 SER A C 1
ATOM 1024 O O . SER A 1 140 ? -10.308 10.993 30.032 1.00 80.75 140 SER A O 1
ATOM 1026 N N . VAL A 1 141 ? -12.186 11.714 29.022 1.00 82.06 141 VAL A N 1
ATOM 1027 C CA . VAL A 1 141 ? -12.094 10.815 27.858 1.00 82.06 141 VAL A CA 1
ATOM 1028 C C . VAL A 1 141 ? -12.566 11.512 26.580 1.00 82.06 141 VAL A C 1
ATOM 1030 O O . VAL A 1 141 ? -13.757 11.793 26.413 1.00 82.06 141 VAL A O 1
ATOM 1033 N N . CYS A 1 142 ? -11.649 11.736 25.640 1.00 86.69 142 CYS A N 1
ATOM 1034 C CA . CYS A 1 142 ? -11.962 12.329 24.340 1.00 86.69 142 CYS A CA 1
ATOM 1035 C C . CYS A 1 142 ? -12.714 11.375 23.408 1.00 86.69 142 CYS A C 1
ATOM 1037 O O . CYS A 1 142 ? -12.408 10.184 23.320 1.00 86.69 142 CYS A O 1
ATOM 1039 N N . SER A 1 143 ? -13.673 11.924 22.669 1.00 86.25 143 SER A N 1
ATOM 1040 C CA . SER A 1 143 ? -14.423 11.222 21.628 1.00 86.25 143 SER A CA 1
ATOM 1041 C C . SER A 1 143 ? -13.626 11.162 20.321 1.00 86.25 143 SER A C 1
ATOM 1043 O O . SER A 1 143 ? -12.949 12.116 19.942 1.00 86.25 143 SER A O 1
ATOM 1045 N N . GLY A 1 144 ? -13.744 10.060 19.577 1.00 86.81 144 GLY A N 1
ATOM 1046 C CA . GLY A 1 144 ? -13.185 9.941 18.224 1.00 86.81 144 GLY A CA 1
ATOM 1047 C C . GLY A 1 144 ? -11.659 10.087 18.166 1.00 86.81 144 GLY A C 1
ATOM 1048 O O . GLY A 1 144 ? -10.931 9.396 18.885 1.00 86.81 144 GLY A O 1
ATOM 1049 N N . ASN A 1 145 ? -11.183 10.975 17.289 1.00 88.25 145 ASN A N 1
ATOM 1050 C CA . ASN A 1 145 ? -9.759 11.219 17.030 1.00 88.25 145 ASN A CA 1
ATOM 1051 C C . ASN A 1 145 ? -9.179 12.394 17.824 1.00 88.25 145 ASN A C 1
ATOM 1053 O O . ASN A 1 145 ? -8.071 12.836 17.534 1.00 88.25 145 ASN A O 1
ATOM 1057 N N . TRP A 1 146 ? -9.914 12.911 18.805 1.00 88.62 146 TRP A N 1
ATOM 1058 C CA . TRP A 1 146 ? -9.431 13.972 19.679 1.00 88.62 146 TRP A CA 1
ATOM 1059 C C . TRP A 1 146 ? -8.551 13.416 20.799 1.00 88.62 146 TRP A C 1
ATOM 1061 O O . TRP A 1 146 ? -8.728 12.279 21.242 1.00 88.62 146 TRP A O 1
ATOM 1071 N N . ASP A 1 147 ? -7.609 14.231 21.251 1.00 90.00 147 ASP A N 1
ATOM 1072 C CA . ASP A 1 147 ? -6.615 13.925 22.272 1.00 90.00 147 ASP A CA 1
ATOM 1073 C C . ASP A 1 147 ? -6.308 15.162 23.134 1.00 90.00 147 ASP A C 1
ATOM 1075 O O . ASP A 1 147 ? -6.635 16.305 22.779 1.00 90.00 147 ASP A O 1
ATOM 1079 N N . GLY A 1 148 ? -5.643 14.931 24.264 1.00 85.62 148 GLY A N 1
ATOM 1080 C CA . GLY A 1 148 ? -5.277 15.938 25.255 1.00 85.62 148 GLY A CA 1
ATOM 1081 C C . GLY A 1 148 ? -6.348 16.157 26.329 1.00 85.62 148 GLY A C 1
ATOM 1082 O O . GLY A 1 148 ? -7.505 15.779 26.177 1.00 85.62 148 GLY A O 1
ATOM 1083 N N . ALA A 1 149 ? -5.968 16.815 27.428 1.00 79.50 149 ALA A N 1
ATOM 1084 C CA . ALA A 1 149 ? -6.823 17.000 28.613 1.00 79.50 149 ALA A CA 1
ATOM 1085 C C . ALA A 1 149 ? -8.127 17.789 28.354 1.00 79.50 149 ALA A C 1
ATOM 1087 O O . ALA A 1 149 ? -9.070 17.745 29.143 1.00 79.50 149 ALA A O 1
ATOM 1088 N N . THR A 1 150 ? -8.182 18.531 27.250 1.00 81.12 150 THR A N 1
ATOM 1089 C CA . THR A 1 150 ? -9.352 19.308 26.821 1.00 81.12 150 THR A CA 1
ATOM 1090 C C . THR A 1 150 ? -9.894 18.855 25.467 1.00 81.12 150 THR A C 1
ATOM 1092 O O . THR A 1 150 ? -10.769 19.519 24.919 1.00 81.12 150 THR A O 1
ATOM 1095 N N . CYS A 1 151 ? -9.384 17.750 24.906 1.00 86.44 151 CYS A N 1
ATOM 1096 C CA . CYS A 1 151 ? -9.755 17.263 23.573 1.00 86.44 151 CYS A CA 1
ATOM 1097 C C . CYS A 1 151 ? -9.632 18.337 22.488 1.00 86.44 151 CYS A C 1
ATOM 1099 O O . CYS A 1 151 ? -10.476 18.440 21.600 1.00 86.44 151 CYS A O 1
ATOM 1101 N N . SER A 1 152 ? -8.604 19.181 22.596 1.00 86.94 152 SER A N 1
ATOM 1102 C CA . SER A 1 152 ? -8.335 20.278 21.663 1.00 86.94 152 SER A CA 1
ATOM 1103 C C . SER A 1 152 ? -7.265 19.937 20.628 1.00 86.94 152 SER A C 1
ATOM 1105 O O . SER A 1 152 ? -7.080 20.693 19.677 1.00 86.94 152 SER A O 1
ATOM 1107 N N . THR A 1 153 ? -6.568 18.814 20.799 1.00 90.00 153 THR A N 1
ATOM 1108 C CA . THR A 1 153 ? -5.560 18.313 19.860 1.00 90.00 153 THR A CA 1
ATOM 1109 C C . THR A 1 153 ? -6.040 17.034 19.190 1.00 90.00 153 THR A C 1
ATOM 1111 O O . THR A 1 153 ? -6.940 16.372 19.697 1.00 90.00 153 THR A O 1
ATOM 1114 N N . CYS A 1 154 ? -5.460 16.680 18.048 1.00 88.12 154 CYS A N 1
ATOM 1115 C CA . CYS A 1 154 ? -5.751 15.412 17.390 1.00 88.12 154 CYS A CA 1
ATOM 1116 C C . CYS A 1 154 ? -4.817 14.313 17.893 1.00 88.12 154 CYS A C 1
ATOM 1118 O O . CYS A 1 154 ? -3.645 14.567 18.173 1.00 88.12 154 CYS A O 1
ATOM 1120 N N . LYS A 1 155 ? -5.325 13.080 17.950 1.00 87.19 155 LYS A N 1
ATOM 1121 C CA . LYS A 1 155 ? -4.508 11.880 18.146 1.00 87.19 155 LYS A CA 1
ATOM 1122 C C . LYS A 1 155 ? -3.438 11.802 17.062 1.00 87.19 155 LYS A C 1
ATOM 1124 O O . LYS A 1 155 ? -3.635 12.271 15.939 1.00 87.19 155 LYS A O 1
ATOM 1129 N N . SER A 1 156 ? -2.330 11.134 17.381 1.00 80.88 156 SER A N 1
ATOM 1130 C CA . SER A 1 156 ? -1.288 10.831 16.395 1.00 80.88 156 SER A CA 1
ATOM 1131 C C . SER A 1 156 ? -1.892 10.200 15.133 1.00 80.88 156 SER A C 1
ATOM 1133 O O . SER A 1 156 ? -2.745 9.312 15.220 1.00 80.88 156 SER A O 1
ATOM 1135 N N . GLY A 1 157 ? -1.473 10.685 13.962 1.00 75.44 157 GLY A N 1
ATOM 1136 C CA . GLY A 1 157 ? -2.029 10.264 12.677 1.00 75.44 157 GLY A CA 1
ATOM 1137 C C . GLY A 1 157 ? -3.257 11.043 12.200 1.00 75.44 157 GLY A C 1
ATOM 1138 O O . GLY A 1 157 ? -3.807 10.685 11.160 1.00 75.44 157 GLY A 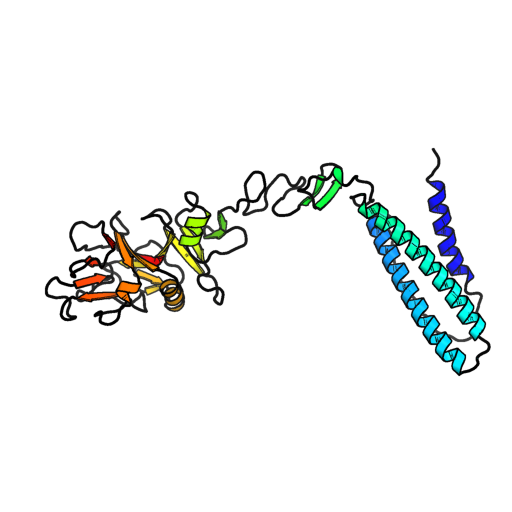O 1
ATOM 1139 N N . TRP A 1 158 ? -3.687 12.085 12.920 1.00 82.06 158 TRP A N 1
ATOM 1140 C CA . TRP A 1 158 ? -4.827 12.932 12.557 1.00 82.06 158 TRP A CA 1
ATOM 1141 C C . TRP A 1 158 ? -4.493 14.426 12.662 1.00 82.06 158 TRP A C 1
ATOM 1143 O O . TRP A 1 158 ? -3.639 14.844 13.441 1.00 82.06 158 TRP A O 1
ATOM 1153 N N . THR A 1 159 ? -5.170 15.239 11.858 1.00 85.62 159 THR A N 1
ATOM 1154 C CA . THR A 1 159 ? -5.062 16.699 11.793 1.00 85.62 159 THR A CA 1
ATOM 1155 C C . THR A 1 159 ? -6.393 17.311 11.342 1.00 85.62 159 THR A C 1
ATOM 1157 O O . THR A 1 159 ? -7.393 16.614 11.157 1.00 85.62 159 THR A O 1
ATOM 1160 N N . GLY A 1 160 ? -6.399 18.627 11.150 1.00 84.94 160 GLY A N 1
ATOM 1161 C CA . GLY A 1 160 ? -7.573 19.410 10.792 1.00 84.94 160 GLY A CA 1
ATOM 1162 C C . GLY A 1 160 ? -8.303 19.936 12.022 1.00 84.94 160 GLY A C 1
ATOM 1163 O O . GLY A 1 160 ? -8.133 19.445 13.137 1.00 84.94 160 GLY A O 1
ATOM 1164 N N . SER A 1 161 ? -9.147 20.947 11.818 1.00 85.56 161 SER A N 1
ATOM 1165 C CA . SER A 1 161 ? -9.942 21.566 12.887 1.00 85.56 161 SER A CA 1
ATOM 1166 C C . SER A 1 161 ? -10.957 20.616 13.523 1.00 85.56 161 SER A C 1
ATOM 1168 O O . SER A 1 161 ? -11.492 20.944 14.579 1.00 85.56 161 SER A O 1
ATOM 1170 N N . ASN A 1 162 ? -11.212 19.462 12.895 1.00 86.12 162 ASN A N 1
ATOM 1171 C CA . ASN A 1 162 ? -12.127 18.429 13.370 1.00 86.12 162 ASN A CA 1
ATOM 1172 C C . ASN A 1 162 ? -11.452 17.069 13.636 1.00 86.12 162 ASN A C 1
ATOM 1174 O O . ASN A 1 162 ? -12.149 16.112 13.973 1.00 86.12 162 ASN A O 1
ATOM 1178 N N . CYS A 1 163 ? -10.123 16.966 13.498 1.00 85.88 163 CYS A N 1
ATOM 1179 C CA . CYS A 1 163 ? -9.382 15.700 13.603 1.00 85.88 163 CYS A CA 1
ATOM 1180 C C . CYS A 1 163 ? -9.918 14.587 12.685 1.00 85.88 163 CYS A C 1
ATOM 1182 O O . CYS A 1 163 ? -9.934 13.407 13.038 1.00 85.88 163 CYS A O 1
ATOM 1184 N N . ASP A 1 164 ? -10.378 14.973 11.502 1.00 85.38 164 ASP A N 1
ATOM 1185 C CA . ASP A 1 164 ? -10.971 14.123 10.471 1.00 85.38 164 ASP A CA 1
ATOM 1186 C C . ASP A 1 164 ? -10.054 13.938 9.254 1.00 85.38 164 ASP A C 1
ATOM 1188 O O . ASP A 1 164 ? -10.340 13.117 8.383 1.00 85.38 164 ASP A O 1
ATOM 1192 N N . VAL A 1 165 ? -8.916 14.636 9.217 1.00 81.50 165 VAL A N 1
ATOM 1193 C CA . VAL A 1 165 ? -7.897 14.480 8.177 1.00 81.50 165 VAL A CA 1
ATOM 1194 C C . VAL A 1 165 ? -6.786 13.585 8.704 1.00 81.50 165 VAL A C 1
ATOM 1196 O O . VAL A 1 165 ? -6.123 13.924 9.677 1.00 81.50 165 VAL A O 1
ATOM 1199 N N . GLN A 1 166 ? -6.543 12.444 8.067 1.00 80.25 166 GLN A N 1
ATOM 1200 C CA . GLN A 1 166 ? -5.416 11.588 8.440 1.00 80.25 166 GLN A CA 1
ATOM 1201 C C . GLN A 1 166 ? -4.097 12.179 7.957 1.00 80.25 166 GLN A C 1
ATOM 1203 O O . GLN A 1 166 ? -4.021 12.749 6.868 1.00 80.25 166 GLN A O 1
ATOM 1208 N N . THR A 1 167 ? -3.049 12.027 8.760 1.00 81.50 167 THR A N 1
ATOM 1209 C CA . THR A 1 167 ? -1.694 12.462 8.424 1.00 81.50 167 THR A CA 1
ATOM 1210 C C . THR A 1 167 ? -0.804 11.282 8.084 1.00 81.50 167 THR A C 1
ATOM 1212 O O . THR A 1 167 ? -0.949 10.167 8.599 1.00 81.50 167 THR A O 1
ATOM 1215 N N . LEU A 1 168 ? 0.153 11.550 7.200 1.00 83.56 168 LEU A N 1
ATOM 1216 C CA . LEU A 1 168 ? 1.240 10.630 6.944 1.00 83.56 168 LEU A CA 1
ATOM 1217 C C . LEU A 1 168 ? 2.131 10.612 8.188 1.00 83.56 168 LEU A C 1
ATOM 1219 O O . LEU A 1 168 ? 2.670 11.642 8.587 1.00 83.56 168 LEU A O 1
ATOM 1223 N N . SER A 1 169 ? 2.238 9.454 8.826 1.00 82.94 169 SER A N 1
ATOM 1224 C CA . SER A 1 169 ? 3.083 9.261 10.005 1.00 82.94 169 SER A CA 1
ATOM 1225 C C . SER A 1 169 ? 4.339 8.507 9.596 1.00 82.94 169 SER A C 1
ATOM 1227 O O . SER A 1 169 ? 4.305 7.740 8.640 1.00 82.94 169 SER A O 1
ATOM 1229 N N . SER A 1 170 ? 5.454 8.705 10.296 1.00 83.38 170 SER A N 1
ATOM 1230 C CA . SER A 1 170 ? 6.670 7.920 10.067 1.00 83.38 170 SER A CA 1
ATOM 1231 C C . SER A 1 170 ? 7.230 7.406 11.382 1.00 83.38 170 SER A C 1
ATOM 1233 O O . SER A 1 170 ? 7.403 8.183 12.319 1.00 83.38 170 SER A O 1
ATOM 1235 N N . THR A 1 171 ? 7.564 6.121 11.447 1.00 82.62 171 THR A N 1
ATOM 1236 C CA . THR A 1 171 ? 8.325 5.527 12.557 1.00 82.62 171 THR A CA 1
ATOM 1237 C C . THR A 1 171 ? 9.602 4.931 11.987 1.00 82.62 171 THR A C 1
ATOM 1239 O O . THR A 1 171 ? 9.545 4.196 11.005 1.00 82.62 171 THR A O 1
ATOM 1242 N N . ASN A 1 172 ? 10.761 5.270 12.561 1.00 84.12 172 ASN A N 1
ATOM 1243 C CA . ASN A 1 172 ? 12.075 4.865 12.038 1.00 84.12 172 ASN A CA 1
ATOM 1244 C C . ASN A 1 172 ? 12.258 5.181 10.539 1.00 84.12 172 ASN A C 1
ATOM 1246 O O . ASN A 1 172 ? 12.817 4.379 9.796 1.00 84.12 172 ASN A O 1
ATOM 1250 N N . SER A 1 173 ? 11.751 6.336 10.094 1.00 88.69 173 SER A N 1
ATOM 1251 C CA . SER A 1 173 ? 11.799 6.782 8.689 1.00 88.69 173 SER A CA 1
ATOM 1252 C C . SER A 1 173 ? 11.017 5.905 7.699 1.00 88.69 173 SER A C 1
ATOM 1254 O O . SER A 1 173 ? 11.228 6.007 6.491 1.00 88.69 173 SER A O 1
ATOM 1256 N N . ILE A 1 174 ? 10.105 5.061 8.192 1.00 91.06 174 ILE A N 1
ATOM 1257 C CA . ILE A 1 174 ? 9.165 4.289 7.375 1.00 91.06 174 ILE A CA 1
ATOM 1258 C C . ILE A 1 174 ? 7.771 4.880 7.561 1.00 91.06 174 ILE A C 1
ATOM 1260 O O . ILE A 1 174 ? 7.274 4.988 8.685 1.00 91.06 174 ILE A O 1
ATOM 1264 N N . PHE A 1 175 ? 7.154 5.280 6.456 1.00 89.81 175 PHE A N 1
ATOM 1265 C CA . PHE A 1 175 ? 5.862 5.940 6.415 1.00 89.81 175 PHE A CA 1
ATOM 1266 C C . PHE A 1 175 ? 4.692 4.951 6.556 1.00 89.81 175 PHE A C 1
ATOM 1268 O O . PHE A 1 175 ? 4.705 3.848 6.002 1.00 89.81 175 PHE A O 1
ATOM 1275 N N . THR A 1 176 ? 3.663 5.380 7.287 1.00 88.12 176 THR A N 1
ATOM 1276 C CA . THR A 1 176 ? 2.384 4.696 7.522 1.00 88.12 176 THR A CA 1
ATOM 1277 C C . THR A 1 176 ? 1.217 5.688 7.444 1.00 88.12 176 THR A C 1
ATOM 1279 O O . THR A 1 176 ? 1.400 6.905 7.357 1.00 88.12 176 THR A O 1
ATOM 1282 N N . PHE A 1 177 ? -0.011 5.168 7.432 1.00 79.38 177 PHE A N 1
ATOM 1283 C CA . PHE A 1 177 ? -1.241 5.954 7.337 1.00 79.38 177 PHE A CA 1
ATOM 1284 C C . PHE A 1 177 ? -2.000 5.884 8.665 1.00 79.38 177 PHE A C 1
ATOM 1286 O O . PHE A 1 177 ? -2.666 4.889 8.933 1.00 79.38 177 PHE A O 1
ATOM 1293 N N . GLY A 1 178 ? -1.894 6.905 9.521 1.00 74.69 178 GLY A N 1
ATOM 1294 C CA . GLY A 1 178 ? -2.425 6.824 10.887 1.00 74.69 178 GLY A CA 1
ATOM 1295 C C . GLY A 1 178 ? -1.964 5.544 11.604 1.00 74.69 178 GLY A C 1
ATOM 1296 O O . GLY A 1 178 ? -0.766 5.287 11.704 1.00 74.69 178 GLY A O 1
ATOM 1297 N N . SER A 1 179 ? -2.912 4.713 12.053 1.00 65.88 179 SER A N 1
ATOM 1298 C CA . SER A 1 179 ? -2.653 3.368 12.605 1.00 65.88 179 SER A CA 1
ATOM 1299 C C . SER A 1 179 ? -2.749 2.221 11.580 1.00 65.88 179 SER A C 1
ATOM 1301 O O . SER A 1 179 ? -2.646 1.056 11.956 1.00 65.88 179 SER A O 1
ATOM 1303 N N . GLY A 1 180 ? -2.977 2.525 10.302 1.00 81.88 180 GLY A N 1
ATOM 1304 C CA . GLY A 1 180 ? -3.172 1.566 9.216 1.00 81.88 180 GLY A CA 1
ATOM 1305 C C . GLY A 1 180 ? -2.056 1.548 8.162 1.00 81.88 180 GLY A C 1
ATOM 1306 O O . GLY A 1 180 ? -1.108 2.339 8.175 1.00 81.88 180 GLY A O 1
ATOM 1307 N N . ILE A 1 181 ? -2.202 0.615 7.218 1.00 90.88 181 ILE A N 1
ATOM 1308 C CA . ILE A 1 181 ? -1.289 0.361 6.095 1.00 90.88 181 ILE A CA 1
ATOM 1309 C C . ILE A 1 181 ? -2.122 0.354 4.808 1.00 90.88 181 ILE A C 1
ATOM 1311 O O . ILE A 1 181 ? -3.144 -0.334 4.752 1.00 90.88 181 ILE A O 1
ATOM 1315 N N . LEU A 1 182 ? -1.708 1.117 3.791 1.00 94.50 182 LEU A N 1
ATOM 1316 C CA . LEU A 1 182 ? -2.383 1.148 2.483 1.00 94.50 182 LEU A CA 1
ATOM 1317 C C . LEU A 1 182 ? -1.836 0.063 1.547 1.00 94.50 182 LEU A C 1
ATOM 1319 O O . LEU A 1 182 ? -0.786 -0.530 1.800 1.00 94.50 182 LEU A O 1
ATOM 1323 N N . LYS A 1 183 ? -2.534 -0.223 0.446 1.00 96.50 183 LYS A N 1
ATOM 1324 C CA . LYS A 1 183 ? -2.171 -1.345 -0.432 1.00 96.50 183 LYS A CA 1
ATOM 1325 C C . LYS A 1 183 ? -0.952 -1.069 -1.298 1.00 96.50 183 LYS A C 1
ATOM 1327 O O . LYS A 1 183 ? -0.236 -2.004 -1.643 1.00 96.50 183 LYS A O 1
ATOM 1332 N N . SER A 1 184 ? -0.716 0.187 -1.668 1.00 97.38 184 SER A N 1
ATOM 1333 C CA . SER A 1 184 ? 0.345 0.547 -2.609 1.00 97.38 184 SER A CA 1
ATOM 1334 C C . SER A 1 184 ? 0.838 1.981 -2.429 1.00 97.38 184 SER A C 1
ATOM 1336 O O . SER A 1 184 ? 0.171 2.827 -1.829 1.00 97.38 184 SER A O 1
ATOM 1338 N N . CYS A 1 185 ? 1.996 2.279 -3.022 1.00 98.12 185 CYS A N 1
ATOM 1339 C CA . CYS A 1 185 ? 2.514 3.642 -3.127 1.00 98.12 185 CYS A CA 1
ATOM 1340 C C . CYS A 1 185 ? 1.525 4.591 -3.822 1.00 98.12 185 CYS A C 1
ATOM 1342 O O . CYS A 1 185 ? 1.440 5.760 -3.444 1.00 98.12 185 CYS A O 1
ATOM 1344 N N . ALA A 1 186 ? 0.759 4.097 -4.802 1.00 97.50 186 ALA A N 1
ATOM 1345 C CA . ALA A 1 186 ? -0.264 4.866 -5.507 1.00 97.50 186 ALA A CA 1
ATOM 1346 C C . ALA A 1 186 ? -1.450 5.236 -4.603 1.00 97.50 186 ALA A C 1
ATOM 1348 O O . ALA A 1 186 ? -1.962 6.350 -4.704 1.00 97.50 186 ALA A O 1
ATOM 1349 N N . GLU A 1 187 ? -1.854 4.361 -3.677 1.00 96.25 187 GLU A N 1
ATOM 1350 C CA . GLU A 1 187 ? -2.868 4.707 -2.673 1.00 96.25 187 GLU A CA 1
ATOM 1351 C C . GLU A 1 187 ? -2.362 5.789 -1.715 1.00 96.25 187 GLU A C 1
ATOM 1353 O O . GLU A 1 187 ? -3.084 6.752 -1.464 1.00 96.25 187 GLU A O 1
ATOM 1358 N N . TYR A 1 188 ? -1.103 5.705 -1.266 1.00 96.06 188 TYR A N 1
ATOM 1359 C CA . TYR A 1 188 ? -0.472 6.792 -0.509 1.00 96.06 188 TYR A CA 1
ATOM 1360 C C . TYR A 1 188 ? -0.459 8.102 -1.306 1.00 96.06 188 TYR A C 1
ATOM 1362 O O . TYR A 1 188 ? -0.847 9.144 -0.775 1.00 96.06 188 TYR A O 1
ATOM 1370 N N . LYS A 1 189 ? -0.083 8.063 -2.593 1.00 95.69 189 LYS A N 1
ATOM 1371 C CA . LYS A 1 189 ? -0.087 9.257 -3.449 1.00 95.69 189 LYS A CA 1
ATOM 1372 C C . LYS A 1 189 ? -1.477 9.863 -3.571 1.00 95.69 189 LYS A C 1
ATOM 1374 O O . LYS A 1 189 ? -1.625 11.071 -3.446 1.00 95.69 189 LYS A O 1
ATOM 1379 N N . LYS A 1 190 ? -2.498 9.036 -3.789 1.00 94.44 190 LYS A N 1
ATOM 1380 C CA . LYS A 1 190 ? -3.890 9.480 -3.908 1.00 94.44 190 LYS A CA 1
ATOM 1381 C C . LYS A 1 190 ? -4.409 10.082 -2.603 1.00 94.44 190 LYS A C 1
ATOM 1383 O O . LYS A 1 190 ? -5.089 11.100 -2.638 1.00 94.44 190 LYS A O 1
ATOM 1388 N N . GLN A 1 191 ? -4.091 9.457 -1.473 1.00 90.38 191 GLN A N 1
ATOM 1389 C CA . GLN A 1 191 ? -4.567 9.872 -0.156 1.00 90.38 191 GLN A CA 1
ATOM 1390 C C . GLN A 1 191 ? -3.957 11.202 0.295 1.00 90.38 191 GLN A C 1
ATOM 1392 O O . GLN A 1 191 ? -4.642 12.012 0.913 1.00 90.38 191 GLN A O 1
ATOM 1397 N N . PHE A 1 192 ? -2.675 11.420 0.001 1.00 90.31 192 PHE A N 1
ATOM 1398 C CA . PHE A 1 192 ? -1.918 12.560 0.522 1.00 90.31 192 PHE A CA 1
ATOM 1399 C C . PHE A 1 192 ? -1.533 13.596 -0.538 1.00 90.31 192 PHE A C 1
ATOM 1401 O O . PHE A 1 192 ? -1.001 14.648 -0.193 1.00 90.31 192 PHE A O 1
ATOM 1408 N N . ASN A 1 193 ? -1.806 13.328 -1.814 1.00 89.56 193 ASN A N 1
ATOM 1409 C CA . ASN A 1 193 ? -1.494 14.191 -2.950 1.00 89.56 193 ASN A CA 1
ATOM 1410 C C . ASN A 1 193 ? -0.048 14.734 -2.895 1.00 89.56 193 ASN A C 1
ATOM 1412 O O . ASN A 1 193 ? 0.915 13.963 -2.947 1.00 89.56 193 ASN A O 1
ATOM 1416 N N . ASP A 1 194 ? 0.124 16.049 -2.762 1.00 86.06 194 ASP A N 1
ATOM 1417 C CA . ASP A 1 194 ? 1.428 16.720 -2.715 1.00 86.06 194 ASP A CA 1
ATOM 1418 C C . ASP A 1 194 ? 2.140 16.573 -1.364 1.00 86.06 194 ASP A C 1
ATOM 1420 O O . ASP A 1 194 ? 3.332 16.841 -1.262 1.00 86.06 194 ASP A O 1
ATOM 1424 N N . SER A 1 195 ? 1.440 16.092 -0.331 1.00 87.19 195 SER A N 1
ATOM 1425 C CA . SER A 1 195 ? 2.041 15.744 0.964 1.00 87.19 195 SER A CA 1
ATOM 1426 C C . SER A 1 195 ? 2.672 14.346 0.973 1.00 87.19 195 SER A C 1
ATOM 1428 O O . SER A 1 195 ? 3.382 14.008 1.918 1.00 87.19 195 SER A O 1
ATOM 1430 N N . ALA A 1 196 ? 2.435 13.518 -0.054 1.00 92.56 196 ALA A N 1
ATOM 1431 C CA . ALA A 1 196 ? 3.132 12.243 -0.209 1.00 92.56 196 ALA A CA 1
ATOM 1432 C C . ALA A 1 196 ? 4.587 12.490 -0.640 1.00 92.56 196 ALA A C 1
ATOM 1434 O O . ALA A 1 196 ? 4.834 13.006 -1.731 1.00 92.56 196 ALA A O 1
ATOM 1435 N N . VAL A 1 197 ? 5.548 12.080 0.189 1.00 94.38 197 VAL A N 1
ATOM 1436 C CA . VAL A 1 197 ? 6.989 12.260 -0.065 1.00 94.38 197 VAL A CA 1
ATOM 1437 C C . VAL A 1 197 ? 7.661 10.952 -0.479 1.00 94.38 197 VAL A C 1
ATOM 1439 O O . VAL A 1 197 ? 7.260 9.881 -0.029 1.00 94.38 197 VAL A O 1
ATOM 1442 N N . SER A 1 198 ? 8.689 10.997 -1.327 1.00 96.19 198 SER A N 1
ATOM 1443 C CA . SER A 1 198 ? 9.432 9.777 -1.673 1.00 96.19 198 SER A CA 1
ATOM 1444 C C . SER A 1 198 ? 10.181 9.225 -0.451 1.00 96.19 198 SER A C 1
ATOM 1446 O O . SER A 1 198 ? 10.739 9.989 0.335 1.00 96.19 198 SER A O 1
ATOM 1448 N N . GLY A 1 199 ? 10.197 7.904 -0.268 1.00 96.94 199 GLY A N 1
ATOM 1449 C CA . GLY A 1 199 ? 10.788 7.268 0.916 1.00 96.94 199 GLY A CA 1
ATOM 1450 C C . GLY A 1 199 ? 10.311 5.837 1.138 1.00 96.94 199 GLY A C 1
ATOM 1451 O O . GLY A 1 199 ? 9.693 5.255 0.256 1.00 96.94 199 GLY A O 1
ATOM 1452 N N . LEU A 1 200 ? 10.595 5.253 2.304 1.00 97.69 200 LEU A N 1
ATOM 1453 C CA . LEU A 1 200 ? 10.165 3.892 2.643 1.00 97.69 200 LEU A CA 1
ATOM 1454 C C . LEU A 1 200 ? 8.741 3.891 3.203 1.00 97.69 200 LEU A C 1
ATOM 1456 O O . LEU A 1 200 ? 8.439 4.684 4.083 1.00 97.69 200 LEU A O 1
ATOM 1460 N N . TYR A 1 201 ? 7.886 2.987 2.736 1.00 97.69 201 TYR A N 1
ATOM 1461 C CA . TYR A 1 201 ? 6.494 2.850 3.170 1.00 97.69 201 TYR A CA 1
ATOM 1462 C C . TYR A 1 201 ? 6.183 1.395 3.484 1.00 97.69 201 TYR A C 1
ATOM 1464 O O . TYR A 1 201 ? 6.614 0.497 2.758 1.00 97.69 201 TYR A O 1
ATOM 1472 N N . TRP A 1 202 ? 5.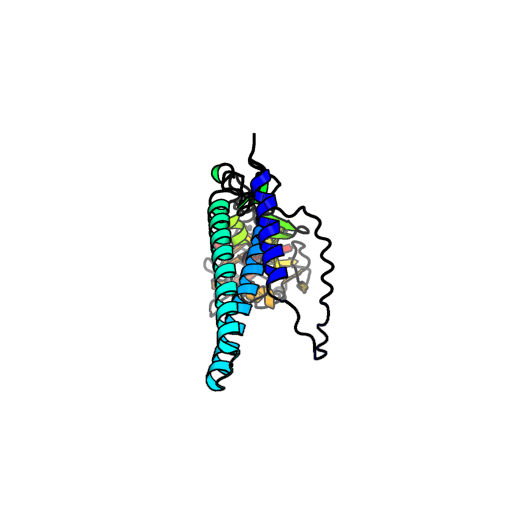374 1.169 4.517 1.00 97.12 202 TRP A N 1
ATOM 1473 C CA . TRP A 1 202 ? 4.662 -0.097 4.650 1.00 97.12 202 TRP A CA 1
ATOM 1474 C C . TRP A 1 202 ? 3.540 -0.161 3.623 1.00 97.12 202 TRP A C 1
ATOM 1476 O O . TRP A 1 202 ? 2.761 0.781 3.496 1.00 97.12 202 TRP A O 1
ATOM 1486 N N . ILE A 1 203 ? 3.432 -1.284 2.920 1.00 97.38 203 ILE A N 1
ATOM 1487 C CA . ILE A 1 203 ? 2.321 -1.561 2.013 1.00 97.38 203 ILE A CA 1
ATOM 1488 C C . ILE A 1 203 ? 1.749 -2.955 2.260 1.00 97.38 203 ILE A C 1
ATOM 1490 O O . ILE A 1 203 ? 2.449 -3.861 2.720 1.00 97.38 203 ILE A O 1
ATOM 1494 N N . LYS A 1 204 ? 0.474 -3.136 1.916 1.00 96.81 204 LYS A N 1
ATOM 1495 C CA . LYS A 1 204 ? -0.225 -4.424 1.990 1.00 96.81 204 LYS A CA 1
ATOM 1496 C C . LYS A 1 204 ? -1.046 -4.689 0.719 1.00 96.81 204 LYS A C 1
ATOM 1498 O O . LYS A 1 204 ? -2.266 -4.523 0.743 1.00 96.81 204 LYS A O 1
ATOM 1503 N N . PRO A 1 205 ? -0.398 -5.071 -0.401 1.00 96.50 205 PRO A N 1
ATOM 1504 C CA . PRO A 1 205 ? -1.078 -5.253 -1.688 1.00 96.50 205 PRO A CA 1
ATOM 1505 C C . PRO A 1 205 ? -2.182 -6.315 -1.655 1.00 96.50 205 PRO A C 1
ATOM 1507 O O . PRO A 1 205 ? -3.231 -6.143 -2.272 1.00 96.50 205 PRO A O 1
ATOM 1510 N N . ASP A 1 206 ? -1.955 -7.393 -0.904 1.00 94.12 206 ASP A N 1
ATOM 1511 C CA . ASP A 1 206 ? -2.893 -8.496 -0.710 1.00 94.12 206 ASP A CA 1
ATOM 1512 C C . ASP A 1 206 ? -3.345 -8.530 0.757 1.00 94.12 206 ASP A C 1
ATOM 1514 O O . ASP A 1 206 ? -2.535 -8.668 1.676 1.00 94.12 206 ASP A O 1
ATOM 1518 N N . ALA A 1 207 ? -4.656 -8.418 0.983 1.00 91.44 207 ALA A N 1
ATOM 1519 C CA . ALA A 1 207 ? -5.244 -8.408 2.321 1.00 91.44 207 ALA A CA 1
ATOM 1520 C C . ALA A 1 207 ? -5.011 -9.718 3.101 1.00 91.44 207 ALA A C 1
ATOM 1522 O O . ALA A 1 207 ? -5.059 -9.709 4.332 1.00 91.44 207 ALA A O 1
ATOM 1523 N N . THR A 1 208 ? -4.750 -10.825 2.399 1.00 93.94 208 THR A N 1
ATOM 1524 C CA . THR A 1 208 ? -4.518 -12.164 2.961 1.00 93.94 208 THR A CA 1
ATOM 1525 C C . THR A 1 208 ? -3.048 -12.450 3.277 1.00 93.94 208 THR A C 1
ATOM 1527 O O . THR A 1 208 ? -2.743 -13.468 3.901 1.00 93.94 208 THR A O 1
ATOM 1530 N N . LYS A 1 209 ? -2.129 -11.573 2.859 1.00 94.44 209 LYS A N 1
ATOM 1531 C CA . LYS A 1 209 ? -0.680 -11.714 3.059 1.00 94.44 209 LYS A CA 1
ATOM 1532 C C . LYS A 1 209 ? -0.162 -10.689 4.063 1.00 94.44 209 LYS A C 1
ATOM 1534 O O . LYS A 1 209 ? -0.864 -9.750 4.428 1.00 94.44 209 LYS A O 1
ATOM 1539 N N . SER A 1 210 ? 1.062 -10.892 4.539 1.00 94.94 210 SER A N 1
ATOM 1540 C CA . SER A 1 210 ? 1.737 -9.934 5.417 1.00 94.94 210 SER A CA 1
ATOM 1541 C C . SER A 1 210 ? 2.124 -8.666 4.658 1.00 94.94 210 SER A C 1
ATOM 1543 O O . SER A 1 210 ? 2.513 -8.719 3.490 1.00 94.94 210 SER A O 1
ATOM 1545 N N . GLU A 1 211 ? 2.044 -7.529 5.339 1.00 95.88 211 GLU A N 1
ATOM 1546 C CA . GLU A 1 211 ? 2.626 -6.270 4.889 1.00 95.88 211 GLU A CA 1
ATOM 1547 C C . GLU A 1 211 ? 4.151 -6.364 4.728 1.00 95.88 211 GLU A C 1
ATOM 1549 O O . GLU A 1 211 ? 4.826 -7.193 5.344 1.00 95.88 211 GLU A O 1
ATOM 1554 N N . PHE A 1 212 ? 4.713 -5.486 3.903 1.00 97.31 212 PHE A N 1
ATOM 1555 C CA . PHE A 1 212 ? 6.158 -5.343 3.744 1.00 97.31 212 PHE A CA 1
ATOM 1556 C C . PHE A 1 212 ? 6.533 -3.912 3.361 1.00 97.31 212 PHE A C 1
ATOM 1558 O O . PHE A 1 212 ? 5.684 -3.107 2.977 1.00 97.31 212 PHE A O 1
ATOM 1565 N N . VAL A 1 213 ? 7.820 -3.596 3.494 1.00 97.69 213 VAL A N 1
ATOM 1566 C CA . VAL A 1 213 ? 8.357 -2.260 3.225 1.00 97.69 213 VAL A CA 1
ATOM 1567 C C . VAL A 1 213 ? 8.841 -2.159 1.782 1.00 97.69 213 VAL A C 1
ATOM 1569 O O . VAL A 1 213 ? 9.556 -3.041 1.301 1.00 97.69 213 VAL A O 1
ATOM 1572 N N . VAL A 1 214 ? 8.499 -1.057 1.116 1.00 98.31 214 VAL A N 1
ATOM 1573 C CA . VAL A 1 214 ? 9.024 -0.684 -0.206 1.00 98.31 214 VAL A CA 1
ATOM 1574 C C . VAL A 1 214 ? 9.471 0.768 -0.218 1.00 98.31 214 VAL A C 1
ATOM 1576 O O . VAL A 1 214 ? 8.951 1.588 0.536 1.00 98.31 214 VAL A O 1
ATOM 1579 N N . TYR A 1 215 ? 10.396 1.114 -1.109 1.00 98.25 215 TYR A N 1
ATOM 1580 C CA . TYR A 1 215 ? 10.631 2.513 -1.441 1.00 98.25 215 TYR A CA 1
ATOM 1581 C C . TYR A 1 215 ? 9.549 2.999 -2.415 1.00 98.25 215 TYR A C 1
ATOM 1583 O O . TYR A 1 215 ? 9.412 2.452 -3.510 1.00 98.25 215 TYR A O 1
ATOM 1591 N N . CYS A 1 216 ? 8.798 4.029 -2.032 1.00 98.44 216 CYS A N 1
ATOM 1592 C CA . CYS A 1 216 ? 7.861 4.731 -2.894 1.00 98.44 216 CYS A CA 1
ATOM 1593 C C . CYS A 1 216 ? 8.508 5.979 -3.498 1.00 98.44 216 CYS A C 1
ATOM 1595 O O . CYS A 1 216 ? 8.969 6.859 -2.776 1.00 98.44 216 CYS A O 1
ATOM 1597 N N . GLU A 1 217 ? 8.466 6.093 -4.820 1.00 97.38 217 GLU A N 1
ATOM 1598 C CA . GLU A 1 217 ? 8.758 7.312 -5.566 1.00 97.38 217 GLU A CA 1
ATOM 1599 C C . GLU A 1 217 ? 7.445 8.084 -5.799 1.00 97.38 217 GLU A C 1
ATOM 1601 O O . GLU A 1 217 ? 6.571 7.654 -6.557 1.00 97.38 217 GLU A O 1
ATOM 1606 N N . GLN A 1 218 ? 7.287 9.211 -5.098 1.00 97.12 218 GLN A N 1
ATOM 1607 C CA . GLN A 1 218 ? 6.050 10.003 -5.041 1.00 97.12 218 GLN A CA 1
ATOM 1608 C C . GLN A 1 218 ? 6.073 11.281 -5.891 1.00 97.12 218 GLN A C 1
ATOM 1610 O O . GLN A 1 218 ? 5.071 12.004 -5.937 1.00 97.12 218 GLN A O 1
ATOM 1615 N N . SER A 1 219 ? 7.183 11.546 -6.584 1.00 94.81 219 SER A N 1
ATOM 1616 C CA . SER A 1 219 ? 7.376 12.750 -7.397 1.00 94.81 219 SER A CA 1
ATOM 1617 C C . SER A 1 219 ? 7.466 12.453 -8.896 1.00 94.81 219 SER A C 1
ATOM 1619 O O . SER A 1 219 ? 6.812 13.119 -9.701 1.00 94.81 219 SER A O 1
ATOM 1621 N N . ALA A 1 220 ? 8.222 11.427 -9.294 1.00 93.38 220 ALA A N 1
ATOM 1622 C CA . ALA A 1 220 ? 8.457 11.137 -10.705 1.00 93.38 220 ALA A CA 1
ATOM 1623 C C . ALA A 1 220 ? 7.170 10.687 -11.417 1.00 93.38 220 ALA A C 1
ATOM 1625 O O . ALA A 1 220 ? 6.470 9.788 -10.953 1.00 93.38 220 ALA A O 1
ATOM 1626 N N . ASN A 1 221 ? 6.869 11.298 -12.568 1.00 94.88 221 ASN A N 1
ATOM 1627 C CA . ASN A 1 221 ? 5.741 10.937 -13.433 1.00 94.88 221 ASN A CA 1
ATOM 1628 C C . ASN A 1 221 ? 4.396 10.762 -12.684 1.00 94.88 221 ASN A C 1
ATOM 1630 O O . ASN A 1 221 ? 3.711 9.742 -12.813 1.00 94.88 221 ASN A O 1
ATOM 1634 N N . GLY A 1 222 ? 4.051 11.738 -11.838 1.00 94.50 222 GLY A N 1
ATOM 1635 C CA . GLY A 1 222 ? 2.823 11.734 -11.033 1.00 94.50 222 GLY A CA 1
ATOM 1636 C C . GLY A 1 222 ? 2.911 10.945 -9.721 1.00 94.50 222 GLY A C 1
ATOM 1637 O O . GLY A 1 222 ? 1.963 10.975 -8.940 1.00 94.50 222 GLY A O 1
ATOM 1638 N N . GLY A 1 223 ? 4.039 10.286 -9.446 1.00 96.94 223 GLY A N 1
ATOM 1639 C CA . GLY A 1 223 ? 4.267 9.535 -8.215 1.00 96.94 223 GLY A CA 1
ATOM 1640 C C . GLY A 1 223 ? 3.513 8.206 -8.145 1.00 96.94 223 GLY A C 1
ATOM 1641 O O . GLY A 1 223 ? 2.984 7.701 -9.142 1.00 96.94 223 GLY A O 1
ATOM 1642 N N . GLY A 1 224 ? 3.473 7.639 -6.939 1.00 97.88 224 GLY A N 1
ATOM 1643 C CA . GLY A 1 224 ? 2.794 6.381 -6.651 1.00 97.88 224 GLY A CA 1
ATOM 1644 C C . GLY A 1 224 ? 3.572 5.121 -7.027 1.00 97.88 224 GLY A C 1
ATOM 1645 O O . GLY A 1 224 ? 2.978 4.051 -7.085 1.00 97.88 224 GLY A O 1
ATOM 1646 N N . TRP A 1 225 ? 4.875 5.224 -7.278 1.00 98.56 225 TRP A N 1
ATOM 1647 C CA . TRP A 1 225 ? 5.697 4.145 -7.831 1.00 98.56 225 TRP A CA 1
ATOM 1648 C C . TRP A 1 225 ? 6.415 3.344 -6.742 1.00 98.56 225 TRP A C 1
ATOM 1650 O O . TRP A 1 225 ? 7.174 3.919 -5.972 1.00 98.56 225 TRP A O 1
ATOM 1660 N N . ALA A 1 226 ? 6.243 2.025 -6.696 1.00 98.62 226 ALA A N 1
ATOM 1661 C CA . ALA A 1 226 ? 6.981 1.131 -5.801 1.00 98.62 226 ALA A CA 1
ATOM 1662 C C . ALA A 1 226 ? 8.263 0.620 -6.473 1.00 98.62 226 ALA A C 1
ATOM 1664 O O . ALA A 1 226 ? 8.198 0.027 -7.548 1.00 98.62 226 ALA A O 1
ATOM 1665 N N . LEU A 1 227 ? 9.424 0.826 -5.848 1.00 98.56 227 LEU A N 1
ATOM 1666 C CA . LEU A 1 227 ? 10.712 0.319 -6.327 1.00 98.56 227 LEU A CA 1
ATOM 1667 C C . LEU A 1 227 ? 10.801 -1.197 -6.127 1.00 98.56 227 LEU A C 1
ATOM 1669 O O . LEU A 1 227 ? 10.638 -1.689 -5.009 1.00 98.56 227 LEU A O 1
ATOM 1673 N N . VAL A 1 228 ? 11.118 -1.928 -7.196 1.00 98.38 228 VAL A N 1
ATOM 1674 C CA . VAL A 1 228 ? 11.224 -3.397 -7.169 1.00 98.38 228 VAL A CA 1
ATOM 1675 C C . VAL A 1 228 ? 12.615 -3.914 -7.534 1.00 98.38 228 VAL A C 1
ATOM 1677 O O . VAL A 1 228 ? 12.989 -5.003 -7.104 1.00 98.38 228 VAL A O 1
ATOM 1680 N N . SER A 1 229 ? 13.416 -3.146 -8.273 1.00 97.62 229 SER A N 1
ATOM 1681 C CA . SER A 1 229 ? 14.805 -3.502 -8.591 1.00 97.62 229 SER A CA 1
ATOM 1682 C C . SER A 1 229 ? 15.642 -2.243 -8.826 1.00 97.62 229 SER A C 1
ATOM 1684 O O . SER A 1 229 ? 15.168 -1.289 -9.442 1.00 97.62 229 SER A O 1
ATOM 1686 N N . SER A 1 230 ? 16.881 -2.233 -8.336 1.00 96.38 230 SER A N 1
ATOM 1687 C CA . SER A 1 230 ? 17.866 -1.169 -8.529 1.00 96.38 230 SER A CA 1
ATOM 1688 C C . SER A 1 230 ? 19.124 -1.765 -9.152 1.00 96.38 230 SER A C 1
ATOM 1690 O O . SER A 1 230 ? 19.898 -2.462 -8.504 1.00 96.38 230 SER A O 1
ATOM 1692 N N . ARG A 1 231 ? 19.303 -1.541 -10.449 1.00 93.38 231 ARG A N 1
ATOM 1693 C CA . ARG A 1 231 ? 20.247 -2.249 -11.313 1.00 93.38 231 ARG A CA 1
ATOM 1694 C C . ARG A 1 231 ? 21.438 -1.403 -11.715 1.00 93.38 231 ARG A C 1
ATOM 1696 O O . ARG A 1 231 ? 21.373 -0.176 -11.764 1.00 93.38 231 ARG A O 1
ATOM 1703 N N . ASN A 1 232 ? 22.504 -2.098 -12.086 1.00 91.56 232 ASN A N 1
ATOM 1704 C CA . ASN A 1 232 ? 23.732 -1.526 -12.609 1.00 91.56 232 ASN A CA 1
ATOM 1705 C C . ASN A 1 232 ? 24.291 -2.439 -13.704 1.00 91.56 232 ASN A C 1
ATOM 1707 O O . ASN A 1 232 ? 24.278 -3.659 -13.545 1.00 91.56 232 ASN A O 1
ATOM 1711 N N . VAL A 1 233 ? 24.778 -1.857 -14.804 1.00 88.44 233 VAL A N 1
ATOM 1712 C CA . VAL A 1 233 ? 25.314 -2.619 -15.948 1.00 88.44 233 VAL A CA 1
ATOM 1713 C C . VAL A 1 233 ? 26.465 -3.547 -15.556 1.00 88.44 233 VAL A C 1
ATOM 1715 O O . VAL A 1 233 ? 26.658 -4.570 -16.202 1.00 88.44 233 VAL A O 1
ATOM 1718 N N . GLN A 1 234 ? 27.237 -3.195 -14.524 1.00 87.56 234 GLN A N 1
ATOM 1719 C CA . GLN A 1 234 ? 28.422 -3.934 -14.082 1.00 87.56 234 GLN A CA 1
ATOM 1720 C C . GLN A 1 234 ? 28.136 -4.958 -12.978 1.00 87.56 234 GLN A C 1
ATOM 1722 O O . GLN A 1 234 ? 29.038 -5.711 -12.614 1.00 87.56 234 GLN A O 1
ATOM 1727 N N . LEU A 1 235 ? 26.927 -4.977 -12.409 1.00 90.38 235 LEU A N 1
ATOM 1728 C CA . LEU A 1 235 ? 26.608 -5.798 -11.242 1.00 90.38 235 LEU A CA 1
ATOM 1729 C C . LEU A 1 235 ? 25.489 -6.784 -11.566 1.00 90.38 235 LEU A C 1
ATOM 1731 O O . LEU A 1 235 ? 24.463 -6.433 -12.154 1.00 90.38 235 LEU A O 1
ATOM 1735 N N . ALA A 1 236 ? 25.693 -8.037 -11.163 1.00 91.00 236 ALA A N 1
ATOM 1736 C CA . ALA A 1 236 ? 24.645 -9.042 -11.219 1.00 91.00 236 ALA A CA 1
ATOM 1737 C C . ALA A 1 236 ? 23.547 -8.698 -10.196 1.00 91.00 236 ALA A C 1
ATOM 1739 O O . ALA A 1 236 ? 23.867 -8.306 -9.069 1.00 91.00 236 ALA A O 1
ATOM 1740 N N . PRO A 1 237 ? 22.263 -8.835 -10.556 1.00 94.06 237 PRO A N 1
ATOM 1741 C CA . PRO A 1 237 ? 21.184 -8.588 -9.617 1.00 94.06 237 PRO A CA 1
ATOM 1742 C C . PRO A 1 237 ? 21.146 -9.661 -8.518 1.00 94.06 237 PRO A C 1
ATOM 1744 O O . PRO A 1 237 ? 21.409 -10.837 -8.769 1.00 94.06 237 PRO A O 1
ATOM 1747 N N . TYR A 1 238 ? 20.786 -9.266 -7.299 1.00 96.31 238 TYR A N 1
ATOM 1748 C CA . TYR A 1 238 ? 20.683 -10.161 -6.143 1.00 96.31 238 TYR A CA 1
ATOM 1749 C C . TYR A 1 238 ? 19.487 -9.804 -5.263 1.00 96.31 238 TYR A C 1
ATOM 1751 O O . TYR A 1 238 ? 18.976 -8.686 -5.301 1.00 96.31 238 TYR A O 1
ATOM 1759 N N . TYR A 1 239 ? 19.031 -10.759 -4.453 1.00 98.19 239 TYR A N 1
ATOM 1760 C CA . TYR A 1 239 ? 17.847 -10.566 -3.625 1.00 98.19 239 TYR A CA 1
ATOM 1761 C C . TYR A 1 239 ? 18.115 -9.779 -2.344 1.00 98.19 239 TYR A C 1
ATOM 1763 O O . TYR A 1 239 ? 19.056 -10.069 -1.605 1.00 98.19 239 TYR A O 1
ATOM 1771 N N . VAL A 1 240 ? 17.195 -8.869 -2.029 1.00 97.62 240 VAL A N 1
ATOM 1772 C CA . VAL A 1 240 ? 17.100 -8.172 -0.742 1.00 97.62 240 VAL A CA 1
ATOM 1773 C C . VAL A 1 240 ? 15.651 -8.114 -0.262 1.00 97.62 240 VAL A C 1
ATOM 1775 O O . VAL A 1 240 ? 14.708 -8.248 -1.046 1.00 97.62 240 VAL A O 1
ATOM 1778 N N . ASP A 1 241 ? 15.461 -7.879 1.035 1.00 94.19 241 ASP A N 1
ATOM 1779 C CA . ASP A 1 241 ? 14.118 -7.744 1.605 1.00 94.19 241 ASP A CA 1
ATOM 1780 C C . ASP A 1 241 ? 13.495 -6.367 1.358 1.00 94.19 241 ASP A C 1
ATOM 1782 O O . ASP A 1 241 ? 12.271 -6.279 1.231 1.00 94.19 241 ASP A O 1
ATOM 1786 N N . ILE A 1 242 ? 14.330 -5.324 1.288 1.00 96.06 242 ILE A N 1
ATOM 1787 C CA . ILE A 1 242 ? 13.956 -3.936 1.004 1.00 96.06 242 ILE A CA 1
ATOM 1788 C C . ILE A 1 242 ? 14.910 -3.415 -0.067 1.00 96.06 242 ILE A C 1
ATOM 1790 O O . ILE A 1 242 ? 16.122 -3.371 0.147 1.00 96.06 242 ILE A O 1
ATOM 1794 N N . VAL A 1 243 ? 14.364 -3.022 -1.215 1.00 97.75 243 VAL A N 1
ATOM 1795 C CA . VAL A 1 243 ? 15.144 -2.420 -2.302 1.00 97.75 243 VAL A CA 1
ATOM 1796 C C . VAL A 1 243 ? 15.275 -0.924 -2.041 1.00 97.75 243 VAL A C 1
ATOM 1798 O O . VAL A 1 243 ? 14.277 -0.245 -1.803 1.00 97.75 243 VAL A O 1
ATOM 1801 N N . ASN A 1 244 ? 16.505 -0.417 -2.100 1.00 95.25 244 ASN A N 1
ATOM 1802 C CA . ASN A 1 244 ? 16.822 1.003 -1.981 1.00 95.25 244 ASN A CA 1
ATOM 1803 C C . ASN A 1 244 ? 17.300 1.563 -3.325 1.00 95.25 244 ASN A C 1
ATOM 1805 O O . ASN A 1 244 ? 17.681 0.821 -4.228 1.00 95.25 244 ASN A O 1
ATOM 1809 N N . VAL A 1 245 ? 17.305 2.891 -3.453 1.00 93.69 245 VAL A N 1
ATOM 1810 C CA . VAL A 1 245 ? 17.784 3.601 -4.649 1.00 93.69 245 VAL A CA 1
ATOM 1811 C C . VAL A 1 245 ? 19.320 3.696 -4.631 1.00 93.69 245 VAL A C 1
ATOM 1813 O O . VAL A 1 245 ? 19.889 4.776 -4.502 1.00 93.69 245 VAL A O 1
ATOM 1816 N N . THR A 1 246 ? 20.006 2.554 -4.696 1.00 91.75 246 THR A N 1
ATOM 1817 C CA . THR A 1 246 ? 21.476 2.445 -4.559 1.00 91.75 246 THR A CA 1
ATOM 1818 C C . THR A 1 246 ? 22.183 2.064 -5.857 1.00 91.75 246 THR A C 1
ATOM 1820 O O . THR A 1 246 ? 23.352 2.402 -6.042 1.00 91.75 246 THR A O 1
ATOM 1823 N N . SER A 1 247 ? 21.475 1.421 -6.791 1.00 90.75 247 SER A N 1
ATOM 1824 C CA . SER A 1 247 ? 22.019 0.898 -8.053 1.00 90.75 247 SER A CA 1
ATOM 1825 C C . SER A 1 247 ? 23.170 -0.088 -7.835 1.00 90.75 247 SER A C 1
ATOM 1827 O O . SER A 1 247 ? 24.205 -0.020 -8.499 1.00 90.75 247 SER A O 1
ATOM 1829 N N . ASP A 1 248 ? 22.998 -0.984 -6.869 1.00 92.25 248 ASP A N 1
ATOM 1830 C CA . ASP A 1 248 ? 23.945 -2.038 -6.494 1.00 92.25 248 ASP A CA 1
ATOM 1831 C C . ASP A 1 248 ? 23.568 -3.419 -7.063 1.00 92.25 248 ASP A C 1
ATOM 1833 O O . ASP A 1 248 ? 24.343 -4.359 -6.935 1.00 92.25 248 ASP A O 1
ATOM 1837 N N . GLY A 1 249 ? 22.419 -3.550 -7.731 1.00 93.12 249 GLY A N 1
ATOM 1838 C CA . GLY A 1 249 ? 21.866 -4.828 -8.191 1.00 93.12 249 GLY A CA 1
ATOM 1839 C C . GLY A 1 249 ? 20.742 -5.367 -7.296 1.00 93.12 249 GLY A C 1
ATOM 1840 O O . GLY A 1 249 ? 20.131 -6.386 -7.631 1.00 93.12 249 GLY A O 1
ATOM 1841 N N . ALA A 1 250 ? 20.423 -4.698 -6.186 1.00 97.12 250 ALA A N 1
ATOM 1842 C CA . ALA A 1 250 ? 19.371 -5.109 -5.270 1.00 97.12 250 ALA A CA 1
ATOM 1843 C C . ALA A 1 250 ? 18.022 -5.279 -5.978 1.00 97.12 250 ALA A C 1
ATOM 1845 O O . ALA A 1 250 ? 17.511 -4.383 -6.650 1.00 97.12 250 ALA A O 1
ATOM 1846 N N . SER A 1 251 ? 17.419 -6.445 -5.794 1.00 97.75 251 SER A N 1
ATOM 1847 C CA . SER A 1 251 ? 16.149 -6.828 -6.393 1.00 97.75 251 SER A CA 1
ATOM 1848 C C . SER A 1 251 ? 15.249 -7.474 -5.351 1.00 97.75 251 SER A C 1
ATOM 1850 O O . SER A 1 251 ? 15.699 -8.199 -4.464 1.00 97.75 251 SER A O 1
ATOM 1852 N N . MET A 1 252 ? 13.958 -7.182 -5.435 1.00 97.94 252 MET A N 1
ATOM 1853 C CA . MET A 1 252 ? 12.973 -7.712 -4.505 1.00 97.94 252 MET A CA 1
ATOM 1854 C C . MET A 1 252 ? 12.826 -9.229 -4.674 1.00 97.94 252 MET A C 1
ATOM 1856 O O . MET A 1 252 ? 12.909 -9.749 -5.788 1.00 97.94 252 MET A O 1
ATOM 1860 N N . ARG A 1 253 ? 12.600 -9.939 -3.563 1.00 98.06 253 ARG A N 1
ATOM 1861 C CA . ARG A 1 253 ? 12.323 -11.384 -3.569 1.00 98.06 253 ARG A CA 1
ATOM 1862 C C . ARG A 1 253 ? 11.058 -11.734 -4.356 1.00 98.06 253 ARG A C 1
ATOM 1864 O O . ARG A 1 253 ? 10.112 -10.949 -4.415 1.00 98.06 253 ARG A O 1
ATOM 1871 N N . ASP A 1 254 ? 11.053 -12.942 -4.914 1.00 97.69 254 ASP A N 1
ATOM 1872 C CA . ASP A 1 254 ? 10.020 -13.431 -5.835 1.00 97.69 254 ASP A CA 1
ATOM 1873 C C . ASP A 1 254 ? 8.604 -13.418 -5.243 1.00 97.69 254 ASP A C 1
ATOM 1875 O O . ASP A 1 254 ? 7.645 -13.143 -5.957 1.00 97.69 254 ASP A O 1
ATOM 1879 N N . ASP A 1 255 ? 8.449 -13.677 -3.944 1.00 96.19 255 ASP A N 1
ATOM 1880 C CA . ASP A 1 255 ? 7.156 -13.674 -3.254 1.00 96.19 255 ASP A CA 1
ATOM 1881 C C . ASP A 1 255 ? 6.529 -12.271 -3.221 1.00 96.19 255 ASP A C 1
ATOM 1883 O O . ASP A 1 255 ? 5.364 -12.089 -3.587 1.00 96.19 255 ASP A O 1
ATOM 1887 N N . LYS A 1 256 ? 7.319 -11.258 -2.854 1.00 97.81 256 LYS A N 1
ATOM 1888 C CA . LYS A 1 256 ? 6.895 -9.853 -2.856 1.00 97.81 256 LYS A CA 1
ATOM 1889 C C . LYS A 1 256 ? 6.743 -9.308 -4.274 1.00 97.81 256 LYS A C 1
ATOM 1891 O O . LYS A 1 256 ? 5.781 -8.589 -4.553 1.00 97.81 256 LYS A O 1
ATOM 1896 N N . TRP A 1 257 ? 7.640 -9.696 -5.182 1.00 97.69 257 TRP A N 1
ATOM 1897 C CA . TRP A 1 257 ? 7.537 -9.347 -6.595 1.00 97.69 257 TRP A CA 1
ATOM 1898 C C . TRP A 1 257 ? 6.259 -9.908 -7.218 1.00 97.69 257 TRP A C 1
ATOM 1900 O O . TRP A 1 257 ? 5.551 -9.174 -7.897 1.00 97.69 257 TRP A O 1
ATOM 1910 N N . ALA A 1 258 ? 5.907 -11.166 -6.951 1.00 97.44 258 ALA A N 1
ATOM 1911 C CA . ALA A 1 258 ? 4.676 -11.764 -7.455 1.00 97.44 258 ALA A CA 1
ATOM 1912 C C . ALA A 1 258 ? 3.435 -10.976 -7.011 1.00 97.44 258 ALA A C 1
ATOM 1914 O O . ALA A 1 258 ? 2.572 -10.698 -7.847 1.00 97.44 258 ALA A O 1
ATOM 1915 N N . MET A 1 259 ? 3.378 -10.555 -5.739 1.00 97.12 259 MET A N 1
ATOM 1916 C CA . MET A 1 259 ? 2.291 -9.713 -5.226 1.00 97.12 259 MET A CA 1
ATOM 1917 C C . MET A 1 259 ? 2.208 -8.382 -5.979 1.00 97.12 259 MET A C 1
ATOM 1919 O O . MET A 1 259 ? 1.159 -8.068 -6.541 1.00 97.12 259 MET A O 1
ATOM 1923 N N . LEU A 1 260 ? 3.309 -7.628 -6.058 1.00 97.88 260 LEU A N 1
ATOM 1924 C CA . LEU A 1 260 ? 3.321 -6.329 -6.740 1.00 97.88 260 LEU A CA 1
ATOM 1925 C C . LEU A 1 260 ? 3.040 -6.449 -8.237 1.00 97.88 260 LEU A C 1
ATOM 1927 O O . LEU A 1 260 ? 2.208 -5.719 -8.760 1.00 97.88 260 LEU A O 1
ATOM 1931 N N . ARG A 1 261 ? 3.658 -7.414 -8.921 1.00 96.75 261 ARG A N 1
ATOM 1932 C CA . ARG A 1 261 ? 3.435 -7.668 -10.348 1.00 96.75 261 ARG A CA 1
ATOM 1933 C C . ARG A 1 261 ? 1.967 -7.956 -10.659 1.00 96.75 261 ARG A C 1
ATOM 1935 O O . ARG A 1 261 ? 1.492 -7.548 -11.709 1.00 96.75 261 ARG A O 1
ATOM 1942 N N . SER A 1 262 ? 1.265 -8.660 -9.768 1.00 95.94 262 SER A N 1
ATOM 1943 C CA . SER A 1 262 ? -0.162 -8.966 -9.939 1.00 95.94 262 SER A CA 1
ATOM 1944 C C . SER A 1 262 ? -1.091 -7.791 -9.615 1.00 95.94 262 SER A C 1
ATOM 1946 O O . SER A 1 262 ? -2.174 -7.701 -10.186 1.00 95.94 262 SER A O 1
ATOM 1948 N N . ALA A 1 263 ? -0.679 -6.904 -8.705 1.00 96.31 263 ALA A N 1
ATOM 1949 C CA . ALA A 1 263 ? -1.485 -5.778 -8.238 1.00 96.31 263 ALA A CA 1
ATOM 1950 C C . ALA A 1 263 ? -1.265 -4.489 -9.049 1.00 96.31 263 ALA A C 1
ATOM 1952 O O . ALA A 1 263 ? -2.102 -3.590 -9.000 1.00 96.31 263 ALA A O 1
ATOM 1953 N N . SER A 1 264 ? -0.148 -4.389 -9.769 1.00 97.94 264 SER A N 1
ATOM 1954 C CA . SER A 1 264 ? 0.227 -3.213 -10.551 1.00 97.94 264 SER A CA 1
ATOM 1955 C C . SER A 1 264 ? -0.250 -3.289 -11.998 1.00 97.94 264 SER A C 1
ATOM 1957 O O . SER A 1 264 ? -0.425 -4.357 -12.583 1.00 97.94 264 SER A O 1
ATOM 1959 N N . THR A 1 265 ? -0.421 -2.117 -12.600 1.00 97.69 265 THR A N 1
ATOM 1960 C CA . THR A 1 265 ? -0.846 -1.959 -13.998 1.00 97.69 265 THR A CA 1
ATOM 1961 C C . THR A 1 265 ? 0.273 -1.432 -14.883 1.00 97.69 265 THR A C 1
ATOM 1963 O O . THR A 1 265 ? 0.300 -1.714 -16.083 1.00 97.69 265 THR A O 1
ATOM 1966 N N . GLU A 1 266 ? 1.223 -0.705 -14.297 1.00 98.19 266 GLU A N 1
ATOM 1967 C CA . GLU A 1 266 ? 2.302 -0.050 -15.024 1.00 98.19 266 GLU A CA 1
ATOM 1968 C C . GLU A 1 266 ? 3.667 -0.441 -14.474 1.00 98.19 266 GLU A C 1
ATOM 1970 O O . GLU A 1 266 ? 3.837 -0.694 -13.281 1.00 98.19 266 GLU A O 1
ATOM 1975 N N . ILE A 1 267 ? 4.651 -0.430 -15.366 1.00 98.00 267 ILE A N 1
ATOM 1976 C CA . ILE A 1 267 ? 6.068 -0.577 -15.059 1.00 98.00 267 ILE A CA 1
ATOM 1977 C C . ILE A 1 267 ? 6.811 0.654 -15.575 1.00 98.00 267 ILE A C 1
ATOM 1979 O O . ILE A 1 267 ? 6.554 1.128 -16.685 1.00 98.00 267 ILE A O 1
ATOM 1983 N N . MET A 1 268 ? 7.737 1.169 -14.771 1.00 97.69 268 MET A N 1
ATOM 1984 C CA . MET A 1 268 ? 8.610 2.279 -15.129 1.00 97.69 268 MET A CA 1
ATOM 1985 C C . MET A 1 268 ? 10.073 1.865 -15.019 1.00 97.69 268 MET A C 1
ATOM 1987 O O . MET A 1 268 ? 10.506 1.341 -13.994 1.00 97.69 268 MET A O 1
ATOM 1991 N N . TRP A 1 269 ? 10.840 2.170 -16.062 1.00 95.81 269 TRP A N 1
ATOM 1992 C CA . TRP A 1 269 ? 12.291 2.053 -16.083 1.00 95.81 269 TRP A CA 1
ATOM 1993 C C . TRP A 1 269 ? 12.898 3.449 -16.058 1.00 95.81 269 TRP A C 1
ATOM 1995 O O . TRP A 1 269 ? 12.699 4.217 -16.998 1.00 95.81 269 TRP A O 1
ATOM 2005 N N . LYS A 1 270 ? 13.597 3.809 -14.983 1.00 95.44 270 LYS A N 1
ATOM 2006 C CA . LYS A 1 270 ? 14.117 5.164 -14.765 1.00 95.44 270 LYS A CA 1
ATOM 2007 C C . LYS A 1 270 ? 15.635 5.145 -14.626 1.00 95.44 270 LYS A C 1
ATOM 2009 O O . LYS A 1 270 ? 16.178 4.313 -13.904 1.00 95.44 270 LYS A O 1
ATOM 2014 N N . ASP A 1 271 ? 16.307 6.105 -15.249 1.00 93.88 271 ASP A N 1
ATOM 2015 C CA . ASP A 1 271 ? 17.719 6.384 -14.988 1.00 93.88 271 ASP A CA 1
ATOM 2016 C C . ASP A 1 271 ? 17.899 6.866 -13.538 1.00 93.88 271 ASP A C 1
ATOM 2018 O O . ASP A 1 271 ? 17.266 7.828 -13.085 1.00 93.88 271 ASP A O 1
ATOM 2022 N N . ALA A 1 272 ? 18.741 6.163 -12.781 1.00 90.19 272 ALA A N 1
ATOM 2023 C CA . ALA A 1 272 ? 19.021 6.482 -11.387 1.00 90.19 272 ALA A CA 1
ATOM 2024 C C . ALA A 1 272 ? 19.845 7.771 -11.234 1.00 90.19 272 ALA A C 1
ATOM 2026 O O . ALA A 1 272 ? 19.789 8.409 -10.187 1.00 90.19 272 ALA A O 1
ATOM 2027 N N . THR A 1 273 ? 20.595 8.154 -12.268 1.00 85.19 273 THR A N 1
ATOM 2028 C CA . THR A 1 273 ? 21.466 9.339 -12.294 1.00 85.19 273 THR A CA 1
ATOM 2029 C C . THR A 1 273 ? 20.859 10.527 -13.034 1.00 85.19 273 THR A C 1
ATOM 2031 O O . THR A 1 273 ? 21.312 11.656 -12.857 1.00 85.19 273 THR A O 1
ATOM 2034 N N . GLY A 1 274 ? 19.820 10.281 -13.831 1.00 84.69 274 GLY A N 1
ATOM 2035 C CA . GLY A 1 274 ? 19.169 11.273 -14.674 1.00 84.69 274 GLY A CA 1
ATOM 2036 C C . GLY A 1 274 ? 17.670 11.431 -14.416 1.00 84.69 274 GLY A C 1
ATOM 2037 O O . GLY A 1 274 ? 17.081 10.905 -13.463 1.00 84.69 274 GLY A O 1
ATOM 2038 N N . THR A 1 275 ? 17.037 12.187 -15.309 1.00 87.06 275 THR A N 1
ATOM 2039 C CA . THR A 1 275 ? 15.583 12.412 -15.339 1.00 87.06 275 THR A CA 1
ATOM 2040 C C . THR A 1 275 ? 14.869 11.533 -16.366 1.00 87.06 275 THR A C 1
ATOM 2042 O O . THR A 1 275 ? 13.641 11.514 -16.386 1.00 87.06 275 THR A O 1
ATOM 2045 N N . GLY A 1 276 ? 15.617 10.796 -17.195 1.00 94.25 276 GLY A N 1
ATOM 2046 C CA . GLY A 1 276 ? 15.074 9.916 -18.226 1.00 94.25 276 GLY A CA 1
ATOM 2047 C C . GLY A 1 276 ? 14.316 8.723 -17.642 1.00 94.25 276 GLY A C 1
ATOM 2048 O O . GLY A 1 276 ? 14.754 8.100 -16.669 1.00 94.25 276 GLY A O 1
ATOM 2049 N N . PHE A 1 277 ? 13.178 8.395 -18.242 1.00 96.25 277 PHE A N 1
ATOM 2050 C CA . PHE A 1 277 ? 12.366 7.237 -17.908 1.00 96.25 277 PHE A CA 1
ATOM 2051 C C . PHE A 1 277 ? 11.562 6.736 -19.112 1.00 96.25 277 PHE A C 1
ATOM 2053 O O . PHE A 1 277 ? 11.267 7.469 -20.057 1.00 96.25 277 PHE A O 1
ATOM 2060 N N . ALA A 1 278 ? 11.155 5.474 -19.038 1.00 96.56 278 ALA A N 1
ATOM 2061 C CA . ALA A 1 278 ? 10.190 4.864 -19.936 1.00 96.56 278 ALA A CA 1
ATOM 2062 C C . ALA A 1 278 ? 9.099 4.167 -19.121 1.00 96.56 278 ALA A C 1
ATOM 2064 O O . ALA A 1 278 ? 9.387 3.571 -18.083 1.00 96.56 278 ALA A O 1
ATOM 2065 N N . VAL A 1 279 ? 7.851 4.245 -19.580 1.00 97.50 279 VAL A N 1
ATOM 2066 C CA . VAL A 1 279 ? 6.691 3.633 -18.915 1.00 97.50 279 VAL A CA 1
ATOM 2067 C C . VAL A 1 279 ? 5.936 2.769 -19.902 1.00 97.50 279 VAL A C 1
ATOM 2069 O O . VAL A 1 279 ? 5.687 3.174 -21.038 1.00 97.50 279 VAL A O 1
ATOM 2072 N N . SER A 1 280 ? 5.529 1.593 -19.445 1.00 97.31 280 SER A N 1
ATOM 2073 C CA . SER A 1 280 ? 4.718 0.650 -20.203 1.00 97.31 280 SER A CA 1
ATOM 2074 C C . SER A 1 280 ? 3.642 0.020 -19.314 1.00 97.31 280 SER A C 1
ATOM 2076 O O . SER A 1 280 ? 3.712 0.090 -18.086 1.00 97.31 280 SER A O 1
ATOM 2078 N N . LEU A 1 281 ? 2.632 -0.581 -19.940 1.00 97.12 281 LEU A N 1
ATOM 2079 C CA . LEU A 1 281 ? 1.624 -1.375 -19.245 1.00 97.12 281 LEU A CA 1
ATOM 2080 C C . LEU A 1 281 ? 2.166 -2.785 -19.005 1.00 97.12 281 LEU A C 1
ATOM 2082 O O . LEU A 1 281 ? 2.705 -3.406 -19.919 1.00 97.12 281 LEU A O 1
ATOM 2086 N N . ILE A 1 282 ? 1.953 -3.336 -17.812 1.00 97.12 282 ILE A N 1
ATOM 2087 C CA . ILE A 1 282 ? 2.342 -4.721 -17.491 1.00 97.12 282 ILE A CA 1
ATOM 2088 C C . ILE A 1 282 ? 1.632 -5.729 -18.412 1.00 97.12 282 ILE A C 1
ATOM 2090 O O . ILE A 1 282 ? 2.211 -6.756 -18.771 1.00 97.12 282 ILE A O 1
ATOM 2094 N N . SER A 1 283 ? 0.413 -5.418 -18.864 1.00 96.50 283 SER A N 1
ATOM 2095 C CA . SER A 1 283 ? -0.347 -6.259 -19.799 1.00 96.50 283 SER A CA 1
ATOM 2096 C C . SER A 1 283 ? 0.348 -6.456 -21.150 1.00 96.50 283 SER A C 1
ATOM 2098 O O . SER A 1 283 ? 0.220 -7.522 -21.743 1.00 96.50 283 SER A O 1
ATOM 2100 N N . VAL A 1 284 ? 1.130 -5.477 -21.620 1.00 95.62 284 VAL A N 1
ATOM 2101 C CA . VAL A 1 284 ? 1.892 -5.590 -22.877 1.00 95.62 284 VAL A CA 1
ATOM 2102 C C . VAL A 1 284 ? 2.984 -6.653 -22.750 1.00 95.62 284 VAL A C 1
ATOM 2104 O O . VAL A 1 284 ? 3.171 -7.467 -23.646 1.00 95.62 284 VAL A O 1
ATOM 2107 N N . TRP A 1 285 ? 3.646 -6.713 -21.595 1.00 95.50 285 TRP A N 1
ATOM 2108 C CA . TRP A 1 285 ? 4.732 -7.658 -21.314 1.00 95.50 285 TRP A CA 1
ATOM 2109 C C . TRP A 1 285 ? 4.257 -9.003 -20.773 1.00 95.50 285 TRP A C 1
ATOM 2111 O O . TRP A 1 285 ? 5.067 -9.844 -20.407 1.00 95.50 285 TRP A O 1
ATOM 2121 N N . THR A 1 286 ? 2.951 -9.219 -20.683 1.00 94.75 286 THR A N 1
ATOM 2122 C CA . THR A 1 286 ? 2.358 -10.507 -20.294 1.00 94.75 286 THR A CA 1
ATOM 2123 C C . THR A 1 286 ? 1.438 -11.059 -21.381 1.00 94.75 286 THR A C 1
ATOM 2125 O O . THR A 1 286 ? 0.817 -12.105 -21.193 1.00 94.75 286 THR A O 1
ATOM 2128 N N . ALA A 1 287 ? 1.373 -10.379 -22.529 1.00 93.88 287 ALA A N 1
ATOM 2129 C CA . ALA A 1 287 ? 0.620 -10.819 -23.686 1.00 93.88 287 ALA A CA 1
ATOM 2130 C C . ALA A 1 287 ? 1.180 -12.143 -24.244 1.00 93.88 287 ALA A C 1
ATOM 2132 O O . ALA A 1 287 ? 2.389 -12.384 -24.191 1.00 93.88 287 ALA A O 1
ATOM 2133 N N . PRO A 1 288 ? 0.324 -13.019 -24.797 1.00 92.31 288 PRO A N 1
ATOM 2134 C CA . PRO A 1 288 ? 0.792 -14.222 -25.472 1.00 92.31 288 PRO A CA 1
ATOM 2135 C C . PRO A 1 288 ? 1.625 -13.863 -26.711 1.00 92.31 288 PRO A C 1
ATOM 2137 O O . PRO A 1 288 ? 1.350 -12.874 -27.385 1.00 92.31 288 PRO A O 1
ATOM 2140 N N . GLY A 1 289 ? 2.613 -14.700 -27.037 1.00 89.00 289 GLY A N 1
ATOM 2141 C CA . GLY A 1 289 ? 3.409 -14.563 -28.264 1.00 89.00 289 GLY A CA 1
ATOM 2142 C C . GLY A 1 289 ? 4.586 -13.585 -28.191 1.00 89.00 289 GLY A C 1
ATOM 2143 O O . GLY A 1 289 ? 5.233 -13.364 -29.205 1.00 89.00 289 GLY A O 1
ATOM 2144 N N . ILE A 1 290 ? 4.891 -13.023 -27.019 1.00 92.69 290 ILE A N 1
ATOM 2145 C CA . ILE A 1 290 ? 6.109 -12.228 -26.800 1.00 92.69 290 ILE A CA 1
ATOM 2146 C C . ILE A 1 290 ? 7.326 -13.130 -26.554 1.00 92.69 290 ILE A C 1
ATOM 2148 O O . ILE A 1 290 ? 7.202 -14.193 -25.944 1.00 92.69 290 ILE A O 1
ATOM 2152 N N . CYS A 1 291 ? 8.504 -12.693 -26.998 1.00 94.06 291 CYS A N 1
ATOM 2153 C CA . CYS A 1 291 ? 9.734 -13.487 -26.957 1.00 94.06 291 CYS A CA 1
ATOM 2154 C C . CYS A 1 291 ? 10.189 -13.843 -25.543 1.00 94.06 291 CYS A C 1
ATOM 2156 O O . CYS A 1 291 ? 10.544 -14.987 -25.266 1.00 94.06 291 CYS A O 1
ATOM 2158 N N . VAL A 1 292 ? 10.172 -12.861 -24.642 1.00 93.75 292 VAL A N 1
ATOM 2159 C CA . VAL A 1 292 ? 10.411 -13.071 -23.213 1.00 93.75 292 VAL A CA 1
ATOM 2160 C C . VAL A 1 292 ? 9.330 -12.312 -22.452 1.00 93.75 292 VAL A C 1
ATOM 2162 O O . VAL A 1 292 ? 9.322 -11.077 -22.488 1.00 93.75 292 VAL A O 1
ATOM 2165 N N . PRO A 1 293 ? 8.403 -13.009 -21.774 1.00 95.44 293 PRO A N 1
ATOM 2166 C CA . PRO A 1 293 ? 7.409 -12.349 -20.946 1.00 95.44 293 PRO A CA 1
ATOM 2167 C C . PRO A 1 293 ? 8.043 -11.689 -19.726 1.00 95.44 293 PRO A C 1
ATOM 2169 O O . PRO A 1 293 ? 9.163 -12.020 -19.340 1.00 95.44 293 PRO A O 1
ATOM 2172 N N . LEU A 1 294 ? 7.294 -10.779 -19.099 1.00 96.62 294 LEU A N 1
ATOM 2173 C CA . LEU A 1 294 ? 7.697 -10.093 -17.879 1.00 96.62 294 LEU A CA 1
ATOM 2174 C C . LEU A 1 294 ? 8.140 -11.122 -16.842 1.00 96.62 294 LEU A C 1
ATOM 2176 O O . LEU A 1 294 ? 7.314 -11.892 -16.327 1.00 96.62 294 LEU A O 1
ATOM 2180 N N . SER A 1 295 ? 9.434 -11.104 -16.533 1.00 96.31 295 SER A N 1
ATOM 2181 C CA . SER A 1 295 ? 10.045 -12.148 -15.727 1.00 96.31 295 SER A CA 1
ATOM 2182 C C . SER A 1 295 ? 9.363 -12.290 -14.362 1.00 96.31 295 SER A C 1
ATOM 2184 O O . SER A 1 295 ? 8.945 -11.328 -13.708 1.00 96.31 295 SER A O 1
ATOM 2186 N N . THR A 1 296 ? 9.259 -13.538 -13.912 1.00 97.06 296 THR A N 1
ATOM 2187 C CA . THR A 1 296 ? 8.827 -13.894 -12.559 1.00 97.06 296 THR A CA 1
ATOM 2188 C C . THR A 1 296 ? 9.929 -13.698 -11.519 1.00 97.06 296 THR A C 1
ATOM 2190 O O . THR A 1 296 ? 9.641 -13.833 -10.335 1.00 97.06 296 THR A O 1
ATOM 2193 N N . LYS A 1 297 ? 11.167 -13.411 -11.938 1.00 97.12 297 LYS A N 1
ATOM 2194 C CA . LYS A 1 297 ? 12.345 -13.253 -11.084 1.00 97.12 297 LYS A CA 1
ATOM 2195 C C . LYS A 1 297 ? 13.090 -11.978 -11.438 1.00 97.12 297 LYS A C 1
ATOM 2197 O O . LYS A 1 297 ? 13.642 -11.828 -12.522 1.00 97.12 297 LYS A O 1
ATOM 2202 N N . LEU A 1 298 ? 13.193 -11.070 -10.477 1.00 96.69 298 LEU A N 1
ATOM 2203 C CA . LEU A 1 298 ? 13.901 -9.808 -10.693 1.00 96.69 298 LEU A CA 1
ATOM 2204 C C . LEU A 1 298 ? 15.427 -9.959 -10.727 1.00 96.69 298 LEU A C 1
ATOM 2206 O O . LEU A 1 298 ? 16.117 -8.969 -10.950 1.00 96.69 298 LEU A O 1
ATOM 2210 N N . THR A 1 299 ? 15.958 -11.168 -10.537 1.00 95.50 299 THR A N 1
ATOM 2211 C CA . THR A 1 299 ? 17.376 -11.495 -10.747 1.00 95.50 299 THR A CA 1
ATOM 2212 C C . THR A 1 299 ? 17.685 -12.012 -12.148 1.00 95.50 299 THR A C 1
ATOM 2214 O O . THR A 1 299 ? 18.854 -12.211 -12.470 1.00 95.50 299 THR A O 1
ATOM 2217 N N . ASP A 1 300 ? 16.680 -12.240 -12.993 1.00 94.00 300 ASP A N 1
ATOM 2218 C CA . ASP A 1 300 ? 16.950 -12.557 -14.392 1.00 94.00 300 ASP A CA 1
ATOM 2219 C C . ASP A 1 300 ? 17.612 -11.348 -15.060 1.00 94.00 300 ASP A C 1
ATOM 2221 O O . ASP A 1 300 ? 17.332 -10.198 -14.701 1.00 94.00 300 ASP A O 1
ATOM 2225 N N . LEU A 1 301 ? 18.507 -11.600 -16.018 1.00 90.06 301 LEU A N 1
ATOM 2226 C CA . LEU A 1 301 ? 19.093 -10.525 -16.815 1.00 90.06 301 LEU A CA 1
ATOM 2227 C C . LEU A 1 301 ? 17.954 -9.930 -17.654 1.00 90.06 301 LEU A C 1
ATOM 2229 O O . LEU A 1 301 ? 17.342 -8.955 -17.233 1.00 90.06 301 LEU A O 1
ATOM 2233 N N . SER A 1 302 ? 17.523 -10.594 -18.724 1.00 90.88 302 SER A N 1
ATOM 2234 C CA . SER A 1 302 ? 16.361 -10.134 -19.493 1.00 90.88 302 SER A CA 1
ATOM 2235 C C . SER A 1 302 ? 15.065 -10.219 -18.678 1.00 9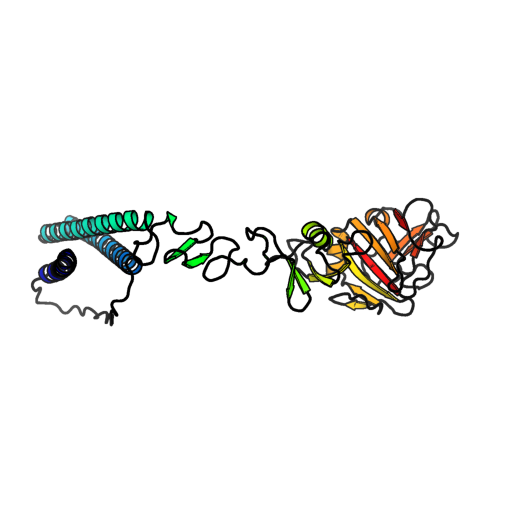0.88 302 SER A C 1
ATOM 2237 O O . SER A 1 302 ? 14.685 -11.289 -18.201 1.00 90.88 302 SER A O 1
ATOM 2239 N N . LEU A 1 303 ? 14.379 -9.085 -18.527 1.00 94.44 303 LEU A N 1
ATOM 2240 C CA . LEU A 1 303 ? 13.117 -8.996 -17.793 1.00 94.44 303 LEU A CA 1
ATOM 2241 C C . LEU A 1 303 ? 11.897 -8.919 -18.708 1.00 94.44 303 LEU A C 1
ATOM 2243 O O . LEU A 1 303 ? 10.788 -9.147 -18.235 1.00 94.44 303 LEU A O 1
ATOM 2247 N N . GLY A 1 304 ? 12.086 -8.596 -19.984 1.00 94.44 304 GLY A N 1
ATOM 2248 C CA . GLY A 1 304 ? 11.032 -8.557 -20.988 1.00 94.44 304 GLY A CA 1
ATOM 2249 C C . GLY A 1 304 ? 11.622 -8.304 -22.368 1.00 94.44 304 GLY A C 1
ATOM 2250 O O . GLY A 1 304 ? 12.522 -7.475 -22.506 1.00 94.44 304 GLY A O 1
ATOM 2251 N N . HIS A 1 305 ? 11.124 -9.018 -23.377 1.00 94.19 305 HIS A N 1
ATOM 2252 C CA . HIS A 1 305 ? 11.547 -8.905 -24.772 1.00 94.19 305 HIS A CA 1
ATOM 2253 C C . HIS A 1 305 ? 10.348 -9.118 -25.703 1.00 94.19 305 HIS A C 1
ATOM 2255 O O . HIS A 1 305 ? 9.675 -10.149 -25.645 1.00 94.19 305 HIS A O 1
ATOM 2261 N N . ILE A 1 306 ? 10.103 -8.138 -26.564 1.00 93.75 306 ILE A N 1
ATOM 2262 C CA . ILE A 1 306 ? 9.124 -8.159 -27.648 1.00 93.75 306 ILE A CA 1
ATOM 2263 C C . ILE A 1 306 ? 9.886 -7.874 -28.936 1.00 93.75 306 ILE A C 1
ATOM 2265 O O . ILE A 1 306 ? 10.675 -6.935 -28.968 1.00 93.75 306 ILE A O 1
ATOM 2269 N N . GLU A 1 307 ? 9.628 -8.636 -29.985 1.00 92.81 307 GLU A N 1
ATOM 2270 C CA . GLU A 1 307 ? 10.251 -8.467 -31.297 1.00 92.81 307 GLU A CA 1
ATOM 2271 C C . GLU A 1 307 ? 9.182 -8.704 -32.368 1.00 92.81 307 GLU A C 1
ATOM 2273 O O . GLU A 1 307 ? 8.265 -9.502 -32.153 1.00 92.81 307 GLU A O 1
ATOM 2278 N N . ASN A 1 308 ? 9.225 -7.953 -33.475 1.00 88.62 308 ASN A N 1
ATOM 2279 C CA . ASN A 1 308 ? 8.180 -8.052 -34.499 1.00 88.62 308 ASN A CA 1
ATOM 2280 C C . ASN A 1 308 ? 8.280 -9.371 -35.269 1.00 88.62 308 ASN A C 1
ATOM 2282 O O . ASN A 1 308 ? 7.255 -9.964 -35.601 1.00 88.62 308 ASN A O 1
ATOM 2286 N N . ASN A 1 309 ? 9.505 -9.807 -35.573 1.00 88.06 309 ASN A N 1
ATOM 2287 C CA . ASN A 1 309 ? 9.785 -11.075 -36.228 1.00 88.06 309 ASN A CA 1
ATOM 2288 C C . ASN A 1 309 ? 11.020 -11.730 -35.611 1.00 88.06 309 ASN A C 1
ATOM 2290 O O . ASN A 1 309 ? 12.073 -11.116 -35.521 1.00 88.06 309 ASN A O 1
ATOM 2294 N N . GLY A 1 310 ? 10.913 -13.015 -35.280 1.00 88.81 310 GLY A N 1
ATOM 2295 C CA . GLY A 1 310 ? 11.989 -13.706 -34.573 1.00 88.81 310 GLY A CA 1
ATOM 2296 C C . GLY A 1 310 ? 11.980 -13.401 -33.075 1.00 88.81 310 GLY A C 1
ATOM 2297 O O . GLY A 1 310 ? 11.028 -12.819 -32.566 1.00 88.81 310 GLY A O 1
ATOM 2298 N N . CYS A 1 311 ? 12.999 -13.913 -32.384 1.00 91.12 311 CYS A N 1
ATOM 2299 C CA . CYS A 1 311 ? 13.242 -13.721 -30.950 1.00 91.12 311 CYS A CA 1
ATOM 2300 C C . CYS A 1 311 ? 14.751 -13.755 -30.658 1.00 91.12 311 CYS A C 1
ATOM 2302 O O . CYS A 1 311 ? 15.199 -14.389 -29.697 1.00 91.12 311 CYS A O 1
ATOM 2304 N N . ASP A 1 312 ? 15.543 -13.146 -31.536 1.00 88.69 312 ASP A N 1
ATOM 2305 C CA . ASP A 1 312 ? 17.005 -13.153 -31.483 1.00 88.69 312 ASP A CA 1
ATOM 2306 C C . ASP A 1 312 ? 17.606 -11.788 -31.109 1.00 88.69 312 ASP A C 1
ATOM 2308 O O . ASP A 1 312 ? 18.792 -11.720 -30.772 1.00 88.69 312 ASP A O 1
ATOM 2312 N N . GLY A 1 313 ? 16.790 -10.728 -31.058 1.00 85.56 313 GLY A N 1
ATOM 2313 C CA . GLY A 1 313 ? 17.219 -9.370 -30.735 1.00 85.56 313 GLY A CA 1
ATOM 2314 C C . GLY A 1 313 ? 18.154 -8.780 -31.789 1.00 85.56 313 GLY A C 1
ATOM 2315 O O . GLY A 1 313 ? 19.048 -7.993 -31.454 1.00 85.56 313 GLY A O 1
ATOM 2316 N N . THR A 1 314 ? 18.001 -9.197 -33.045 1.00 86.88 314 THR A N 1
ATOM 2317 C CA . THR A 1 314 ? 18.695 -8.624 -34.201 1.00 86.88 314 THR A CA 1
ATOM 2318 C C . THR A 1 314 ? 17.744 -7.689 -34.962 1.00 86.88 314 THR A C 1
ATOM 2320 O O . THR A 1 314 ? 16.766 -7.224 -34.399 1.00 86.88 314 THR A O 1
ATOM 2323 N N . GLY A 1 315 ? 18.075 -7.235 -36.175 1.00 85.62 315 GLY A N 1
ATOM 2324 C CA . GLY A 1 315 ? 17.108 -6.511 -37.027 1.00 85.62 315 GLY A CA 1
ATOM 2325 C C . GLY A 1 315 ? 16.669 -5.091 -36.614 1.00 85.62 315 GLY A C 1
ATOM 2326 O O . GLY A 1 315 ? 16.112 -4.385 -37.453 1.00 85.62 315 GLY A O 1
ATOM 2327 N N . LEU A 1 316 ? 16.977 -4.627 -35.394 1.00 87.62 316 LEU A N 1
ATOM 2328 C CA . LEU A 1 316 ? 16.519 -3.346 -34.823 1.00 87.62 316 LEU A CA 1
ATOM 2329 C C . LEU A 1 316 ? 14.985 -3.216 -34.768 1.00 87.62 316 LEU A C 1
ATOM 2331 O O . LEU A 1 316 ? 14.454 -2.123 -34.954 1.00 87.62 316 LEU A O 1
ATOM 2335 N N . ASP A 1 317 ? 14.277 -4.307 -34.488 1.00 89.94 317 ASP A N 1
ATOM 2336 C CA . ASP A 1 317 ? 12.813 -4.357 -34.410 1.00 89.94 317 ASP A CA 1
ATOM 2337 C C . ASP A 1 317 ? 12.301 -4.909 -33.068 1.00 89.94 317 ASP A C 1
ATOM 2339 O O . ASP A 1 317 ? 11.189 -5.438 -32.969 1.00 89.94 317 ASP A O 1
ATOM 2343 N N . TYR A 1 318 ? 13.092 -4.717 -32.008 1.00 91.38 318 TYR A N 1
ATOM 2344 C CA . TYR A 1 318 ? 12.817 -5.224 -30.668 1.00 91.38 318 TYR A CA 1
ATOM 2345 C C . TYR A 1 318 ? 12.616 -4.133 -29.603 1.00 91.38 318 TYR A C 1
ATOM 2347 O O . TYR A 1 318 ? 13.217 -3.056 -29.601 1.00 91.38 318 TYR A O 1
ATOM 2355 N N . CYS A 1 319 ? 11.780 -4.437 -28.619 1.00 93.75 319 CYS A N 1
ATOM 2356 C CA . CYS A 1 319 ? 11.639 -3.699 -27.375 1.00 93.75 319 CYS A CA 1
ATOM 2357 C C . CYS A 1 319 ? 12.021 -4.611 -26.219 1.00 93.75 319 CYS A C 1
ATOM 2359 O O . CYS A 1 319 ? 11.499 -5.717 -26.098 1.00 93.75 319 CYS A O 1
ATOM 2361 N N . LEU A 1 320 ? 12.914 -4.155 -25.344 1.00 92.56 320 LEU A N 1
ATOM 2362 C CA . LEU A 1 320 ? 13.349 -4.965 -24.211 1.00 92.56 320 LEU A CA 1
ATOM 2363 C C . LEU A 1 320 ? 13.809 -4.120 -23.030 1.00 92.56 320 LEU A C 1
ATOM 2365 O O . LEU A 1 320 ? 14.204 -2.964 -23.198 1.00 92.56 320 LEU A O 1
ATOM 2369 N N . PHE A 1 321 ? 13.801 -4.722 -21.843 1.00 91.81 321 PHE A N 1
ATOM 2370 C CA . PHE A 1 321 ? 14.443 -4.176 -20.648 1.00 91.81 321 PHE A CA 1
ATOM 2371 C C . PHE A 1 321 ? 15.021 -5.285 -19.763 1.00 91.81 321 PHE A C 1
ATOM 2373 O O . PHE A 1 321 ? 14.678 -6.462 -19.887 1.00 91.81 321 PHE A O 1
ATOM 2380 N N . GLY A 1 322 ? 15.935 -4.902 -18.871 1.00 85.31 322 GLY A N 1
ATOM 2381 C CA . GLY A 1 322 ? 16.647 -5.828 -17.987 1.00 85.31 322 GLY A CA 1
ATOM 2382 C C . GLY A 1 322 ? 17.947 -6.374 -18.575 1.00 85.31 322 GLY A C 1
ATOM 2383 O O . GLY A 1 322 ? 18.741 -6.938 -17.845 1.00 85.31 322 GLY A O 1
ATOM 2384 N N . GLY A 1 323 ? 18.245 -6.126 -19.847 1.00 75.19 323 GLY A N 1
ATOM 2385 C CA . GLY A 1 323 ? 19.478 -6.598 -20.471 1.00 75.19 323 GLY A CA 1
ATOM 2386 C C . GLY A 1 323 ? 19.239 -7.776 -21.365 1.00 75.19 323 GLY A C 1
ATOM 2387 O O . GLY A 1 323 ? 19.334 -8.917 -20.935 1.00 75.19 323 GLY A O 1
ATOM 2388 N N . GLY A 1 324 ? 18.921 -7.445 -22.614 1.00 63.12 324 GLY A N 1
ATOM 2389 C CA . GLY A 1 324 ? 18.657 -8.386 -23.689 1.00 63.12 324 GLY A CA 1
ATOM 2390 C C . GLY A 1 324 ? 19.850 -9.294 -24.022 1.00 63.12 324 GLY A C 1
ATOM 2391 O O . GLY A 1 324 ? 20.695 -9.562 -23.170 1.00 63.12 324 GLY A O 1
ATOM 2392 N N . PRO A 1 325 ? 19.996 -9.729 -25.283 1.00 55.47 325 PRO A N 1
ATOM 2393 C CA . PRO A 1 325 ? 21.049 -10.668 -25.700 1.00 55.47 325 PRO A CA 1
ATOM 2394 C C . PRO A 1 325 ? 22.495 -10.230 -25.385 1.00 55.47 325 PRO A C 1
ATOM 2396 O O . PRO A 1 325 ? 23.426 -11.022 -25.489 1.00 55.47 325 PRO A O 1
ATOM 2399 N N . LEU A 1 326 ? 22.697 -8.964 -25.005 1.00 61.28 326 LEU A N 1
ATOM 2400 C CA . LEU A 1 326 ? 23.993 -8.328 -24.773 1.00 61.28 326 LEU A CA 1
ATOM 2401 C C . LEU A 1 326 ? 24.502 -8.410 -23.318 1.00 61.28 326 LEU A C 1
ATOM 2403 O O . LEU A 1 326 ? 25.523 -7.796 -23.017 1.00 61.28 326 LEU A O 1
ATOM 2407 N N . ASN A 1 327 ? 23.827 -9.137 -22.416 1.00 67.19 327 ASN A N 1
ATOM 2408 C CA . ASN A 1 327 ? 24.224 -9.311 -21.003 1.00 67.19 327 ASN A CA 1
ATOM 2409 C C . ASN A 1 327 ? 24.343 -7.995 -20.195 1.00 67.19 327 ASN A C 1
ATOM 2411 O O . ASN A 1 327 ? 25.255 -7.839 -19.385 1.00 67.19 327 ASN A O 1
ATOM 2415 N N . GLN A 1 328 ? 23.448 -7.023 -20.418 1.00 75.50 328 GLN A N 1
ATOM 2416 C CA . GLN A 1 328 ? 23.547 -5.677 -19.820 1.00 75.50 328 GLN A CA 1
ATOM 2417 C C . GLN A 1 328 ? 22.337 -5.297 -18.961 1.00 75.50 328 GLN A C 1
ATOM 2419 O O . GLN A 1 328 ? 21.328 -4.817 -19.466 1.00 75.50 328 GLN A O 1
ATOM 2424 N N . ASN A 1 329 ? 22.462 -5.417 -17.642 1.00 82.94 329 ASN A N 1
ATOM 2425 C CA . ASN A 1 329 ? 21.310 -5.587 -16.748 1.00 82.94 329 ASN A CA 1
ATOM 2426 C C . ASN A 1 329 ? 20.320 -4.412 -16.637 1.00 82.94 329 ASN A C 1
ATOM 2428 O O . ASN A 1 329 ? 19.216 -4.584 -16.121 1.00 82.94 329 ASN A O 1
ATOM 2432 N N . SER A 1 330 ? 20.691 -3.211 -17.075 1.00 88.38 330 SER A N 1
ATOM 2433 C CA . SER A 1 330 ? 19.931 -1.972 -16.844 1.00 88.38 330 SER A CA 1
ATOM 2434 C C . SER A 1 330 ? 19.437 -1.272 -18.113 1.00 88.38 330 SER A C 1
ATOM 2436 O O . SER A 1 330 ? 18.891 -0.173 -18.028 1.00 88.38 330 SER A O 1
ATOM 2438 N N . HIS A 1 331 ? 19.606 -1.882 -19.286 1.00 89.38 331 HIS A N 1
ATOM 2439 C CA . HIS A 1 331 ? 19.290 -1.240 -20.563 1.00 89.38 331 HIS A CA 1
ATOM 2440 C C . HIS A 1 331 ? 17.800 -1.272 -20.886 1.00 89.38 331 HIS A C 1
ATOM 2442 O O . HIS A 1 331 ? 17.071 -2.151 -20.421 1.00 89.38 331 HIS A O 1
ATOM 2448 N N . VAL A 1 332 ? 17.379 -0.330 -21.730 1.00 92.44 332 VAL A N 1
ATOM 2449 C CA . VAL A 1 332 ? 16.025 -0.270 -22.283 1.00 92.44 332 VAL A CA 1
ATOM 2450 C C . VAL A 1 332 ? 16.070 0.098 -23.768 1.00 92.44 332 VAL A C 1
ATOM 2452 O O . VAL A 1 332 ? 16.795 1.009 -24.177 1.00 92.44 332 VAL A O 1
ATOM 2455 N N . TYR A 1 333 ? 15.299 -0.627 -24.575 1.00 93.19 333 TYR A N 1
ATOM 2456 C CA . TYR A 1 333 ? 15.194 -0.451 -26.025 1.00 93.19 333 TYR A CA 1
ATOM 2457 C C . TYR A 1 333 ? 13.726 -0.320 -26.417 1.00 93.19 333 TYR A C 1
ATOM 2459 O O . TYR A 1 333 ? 12.885 -1.066 -25.917 1.00 93.19 333 TYR A O 1
ATOM 2467 N N . ASN A 1 334 ? 13.441 0.598 -27.334 1.00 94.00 334 ASN A N 1
ATOM 2468 C CA . ASN A 1 334 ? 12.122 0.858 -27.899 1.00 94.00 334 ASN A CA 1
ATOM 2469 C C . ASN A 1 334 ? 12.207 0.900 -29.434 1.00 94.00 334 ASN A C 1
ATOM 2471 O O . ASN A 1 334 ? 11.977 1.943 -30.046 1.00 94.00 334 ASN A O 1
ATOM 2475 N N . LEU A 1 335 ? 12.636 -0.210 -30.044 1.00 91.94 335 LEU A N 1
ATOM 2476 C CA . LEU A 1 335 ? 12.828 -0.332 -31.494 1.00 91.94 335 LEU A CA 1
ATOM 2477 C C . LEU A 1 335 ? 11.735 -1.173 -32.177 1.00 91.94 335 LEU A C 1
ATOM 2479 O O . LEU A 1 335 ? 11.639 -1.166 -33.400 1.00 91.94 335 LEU A O 1
ATOM 2483 N N . CYS A 1 336 ? 10.894 -1.874 -31.414 1.00 89.56 336 CYS A N 1
ATOM 2484 C CA . CYS A 1 336 ? 9.779 -2.640 -31.967 1.00 89.56 336 CYS A CA 1
ATOM 2485 C C . CYS A 1 336 ? 8.699 -1.737 -32.580 1.00 89.56 336 CYS A C 1
ATOM 2487 O O . CYS A 1 336 ? 8.575 -0.555 -32.252 1.00 89.56 336 CYS A O 1
ATOM 2489 N N . ALA A 1 337 ? 7.896 -2.302 -33.485 1.00 80.44 337 ALA A N 1
ATOM 2490 C CA . ALA A 1 337 ? 6.817 -1.553 -34.111 1.00 80.44 337 ALA A CA 1
ATOM 2491 C C . ALA A 1 337 ? 5.641 -1.434 -33.132 1.00 80.44 337 ALA A C 1
ATOM 2493 O O . ALA A 1 337 ? 5.161 -2.426 -32.589 1.00 80.44 337 ALA A O 1
ATOM 2494 N N . GLY A 1 338 ? 5.152 -0.211 -32.929 1.00 77.62 338 GLY A N 1
ATOM 2495 C CA . GLY A 1 338 ? 4.018 0.073 -32.048 1.00 77.62 338 GLY A CA 1
ATOM 2496 C C . GLY A 1 338 ? 4.403 0.815 -30.768 1.00 77.62 338 GLY A C 1
ATOM 2497 O O . GLY A 1 338 ? 5.553 1.165 -30.527 1.00 77.62 338 GLY A O 1
ATOM 2498 N N . SER A 1 339 ? 3.401 1.115 -29.944 1.00 74.88 339 SER A N 1
ATOM 2499 C CA . SER A 1 339 ? 3.549 1.927 -28.732 1.00 7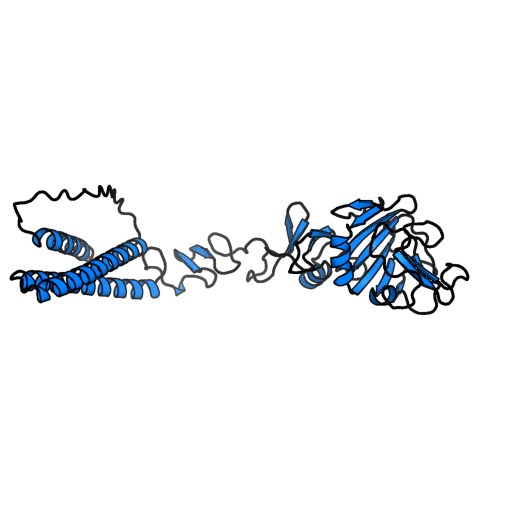4.88 339 SER A CA 1
ATOM 2500 C C . SER A 1 339 ? 3.756 1.064 -27.482 1.00 74.88 339 SER A C 1
ATOM 2502 O O . SER A 1 339 ? 2.983 1.169 -26.527 1.00 74.88 339 SER A O 1
ATOM 2504 N N . THR A 1 340 ? 4.767 0.187 -27.481 1.00 91.81 340 THR A N 1
ATOM 2505 C CA . THR A 1 340 ? 5.079 -0.672 -26.319 1.00 91.81 340 THR A CA 1
ATOM 2506 C C . THR A 1 340 ? 5.317 0.167 -25.070 1.00 91.81 340 THR A C 1
ATOM 2508 O O . THR A 1 340 ? 4.764 -0.113 -24.005 1.00 91.81 340 THR A O 1
ATOM 2511 N N . PHE A 1 341 ? 6.083 1.249 -25.199 1.00 94.25 341 PHE A N 1
ATOM 2512 C CA . PHE A 1 341 ? 6.215 2.256 -24.154 1.00 94.25 341 PHE A CA 1
ATOM 2513 C C . PHE A 1 341 ? 5.238 3.401 -24.421 1.00 94.25 341 PHE A C 1
ATOM 2515 O O . PHE A 1 341 ? 5.365 4.134 -25.400 1.00 94.25 341 PHE A O 1
ATOM 2522 N N . LYS A 1 342 ? 4.266 3.576 -23.522 1.00 94.94 342 LYS A N 1
ATOM 2523 C CA . LYS A 1 342 ? 3.299 4.686 -23.572 1.00 94.94 342 LYS A CA 1
ATOM 2524 C C . LYS A 1 342 ? 3.938 6.040 -23.270 1.00 94.94 342 LYS A C 1
ATOM 2526 O O . LYS A 1 342 ? 3.360 7.073 -23.590 1.00 94.94 342 LYS A O 1
ATOM 2531 N N . GLN A 1 343 ? 5.093 6.043 -22.608 1.00 95.38 343 GLN A N 1
ATOM 2532 C CA . GLN A 1 343 ? 5.894 7.238 -22.367 1.00 95.38 343 GLN A CA 1
ATOM 2533 C C . GLN A 1 343 ? 7.373 6.888 -22.481 1.00 95.38 343 GLN A C 1
ATOM 2535 O O . GLN A 1 343 ? 7.804 5.842 -21.993 1.00 95.38 343 GLN A O 1
ATOM 2540 N N . TRP A 1 344 ? 8.136 7.787 -23.091 1.00 95.12 344 TRP A N 1
ATOM 2541 C CA . TRP A 1 344 ? 9.567 7.646 -23.308 1.00 95.12 344 TRP A CA 1
ATOM 2542 C C . TRP A 1 344 ? 10.212 9.029 -23.278 1.00 95.12 344 TRP A C 1
ATOM 2544 O O . TRP A 1 344 ? 9.856 9.888 -24.083 1.00 95.12 344 TRP A O 1
ATOM 2554 N N . THR A 1 345 ? 11.130 9.259 -22.343 1.00 95.62 345 THR A N 1
ATOM 2555 C CA . THR A 1 345 ? 11.811 10.558 -22.192 1.00 95.62 345 THR A CA 1
ATOM 2556 C C . THR A 1 345 ? 13.312 10.485 -22.446 1.00 95.62 345 THR A C 1
ATOM 2558 O O . THR A 1 345 ? 14.006 11.493 -22.329 1.00 95.62 345 THR A O 1
ATOM 2561 N N . PHE A 1 346 ? 13.829 9.312 -22.814 1.00 93.06 346 PHE A N 1
ATOM 2562 C CA . PHE A 1 346 ? 15.224 9.178 -23.208 1.00 93.06 346 PHE A CA 1
ATOM 2563 C C . PHE A 1 346 ? 15.489 9.777 -24.595 1.00 93.06 346 PHE A C 1
ATOM 2565 O O . PHE A 1 346 ? 14.590 9.891 -25.430 1.00 93.06 346 PHE A O 1
ATOM 2572 N N . SER A 1 347 ? 16.749 10.129 -24.854 1.00 89.38 347 SER A N 1
ATOM 2573 C CA . SER A 1 347 ? 17.182 10.563 -26.183 1.00 89.38 347 SER A CA 1
ATOM 2574 C C . SER A 1 347 ? 17.303 9.362 -27.122 1.00 89.38 347 SER A C 1
ATOM 2576 O O . SER A 1 347 ? 18.030 8.415 -26.826 1.00 89.38 347 SER A O 1
ATOM 2578 N N . GLY A 1 348 ? 16.607 9.408 -28.261 1.00 87.69 348 GLY A N 1
ATOM 2579 C CA . GLY A 1 348 ? 16.563 8.309 -29.229 1.00 87.69 348 GLY A CA 1
ATOM 2580 C C . GLY A 1 348 ? 15.767 7.096 -28.738 1.00 87.69 348 GLY A C 1
ATOM 2581 O O . GLY A 1 348 ? 15.161 7.127 -27.676 1.00 87.69 348 GLY A O 1
ATOM 2582 N N . SER A 1 349 ? 15.762 6.016 -29.520 1.00 84.81 349 SER A N 1
ATOM 2583 C CA . SER A 1 349 ? 14.975 4.798 -29.241 1.00 84.81 349 SER A CA 1
ATOM 2584 C C . SER A 1 349 ? 15.697 3.764 -28.369 1.00 84.81 349 SER A C 1
ATOM 2586 O O . SER A 1 349 ? 15.203 2.659 -28.151 1.00 84.81 349 SER A O 1
ATOM 2588 N N . TYR A 1 350 ? 16.890 4.098 -27.884 1.00 85.81 350 TYR A N 1
ATOM 2589 C CA . TYR A 1 350 ? 17.731 3.224 -27.080 1.00 85.81 350 TYR A CA 1
ATOM 2590 C C . TYR A 1 350 ? 18.461 4.041 -26.023 1.00 85.81 350 TYR A C 1
ATOM 2592 O O . TYR A 1 350 ? 18.913 5.154 -26.287 1.00 85.81 350 TYR A O 1
ATOM 2600 N N . SER A 1 351 ? 18.614 3.480 -24.827 1.00 84.31 351 SER A N 1
ATOM 2601 C CA . SER A 1 351 ? 19.492 4.052 -23.817 1.00 84.31 351 SER A CA 1
ATOM 2602 C C . SER A 1 351 ? 20.309 2.999 -23.084 1.00 84.31 351 SER A C 1
ATOM 2604 O O . SER A 1 351 ? 19.778 2.061 -22.484 1.00 84.31 351 SER A O 1
ATOM 2606 N N . VAL A 1 352 ? 21.626 3.221 -23.100 1.00 84.94 352 VAL A N 1
ATOM 2607 C CA . VAL A 1 352 ? 22.577 2.639 -22.151 1.00 84.94 352 VAL A CA 1
ATOM 2608 C C . VAL A 1 352 ? 22.375 3.381 -20.844 1.00 84.94 352 VAL A C 1
ATOM 2610 O O . VAL A 1 352 ? 22.729 4.554 -20.738 1.00 84.94 352 VAL A O 1
ATOM 2613 N N . ILE A 1 353 ? 21.804 2.713 -19.852 1.00 88.06 353 ILE A N 1
ATOM 2614 C CA . ILE A 1 353 ? 21.599 3.313 -18.539 1.00 88.06 353 ILE A CA 1
ATOM 2615 C C . ILE A 1 353 ? 22.580 2.633 -17.587 1.00 88.06 353 ILE A C 1
ATOM 2617 O O . ILE A 1 353 ? 22.324 1.492 -17.206 1.00 88.06 353 ILE A O 1
ATOM 2621 N N . PRO A 1 354 ? 23.692 3.277 -17.179 1.00 89.12 354 PRO A N 1
ATOM 2622 C CA . PRO A 1 354 ? 24.669 2.664 -16.276 1.00 89.12 354 PRO A CA 1
ATOM 2623 C C . PRO A 1 354 ? 24.037 2.162 -14.976 1.00 89.12 354 PRO A C 1
ATOM 2625 O O . PRO A 1 354 ? 24.457 1.147 -14.425 1.00 89.12 354 PRO A O 1
ATOM 2628 N N . LYS A 1 355 ? 23.016 2.884 -14.504 1.00 93.44 355 LYS A N 1
ATOM 2629 C CA . LYS A 1 355 ? 22.304 2.650 -13.253 1.00 93.44 355 LYS A CA 1
ATOM 2630 C C . LYS A 1 355 ? 20.814 2.902 -13.455 1.00 93.44 355 LYS A C 1
ATOM 2632 O O . LYS A 1 355 ? 20.428 4.034 -13.735 1.00 93.44 355 LYS A O 1
ATOM 2637 N N . ALA A 1 356 ? 19.983 1.878 -13.322 1.00 94.25 356 ALA A N 1
ATOM 2638 C CA . ALA A 1 356 ? 18.548 1.991 -13.570 1.00 94.25 356 ALA A CA 1
ATOM 2639 C C . ALA A 1 356 ? 17.732 1.501 -12.383 1.00 94.25 356 ALA A C 1
ATOM 2641 O O . ALA A 1 356 ? 18.100 0.542 -11.718 1.00 94.25 356 ALA A O 1
ATOM 2642 N N . ASN A 1 357 ? 16.582 2.120 -12.165 1.00 96.88 357 ASN A N 1
ATOM 2643 C CA . ASN A 1 357 ? 15.606 1.681 -11.186 1.00 96.88 357 ASN A CA 1
ATOM 2644 C C . ASN A 1 357 ? 14.329 1.243 -11.900 1.00 96.88 357 ASN A C 1
ATOM 2646 O O . ASN A 1 357 ? 13.801 1.960 -12.754 1.00 96.88 357 ASN A O 1
ATOM 2650 N N . MET A 1 358 ? 13.836 0.073 -11.515 1.00 97.31 358 MET A N 1
ATOM 2651 C CA . MET A 1 358 ? 12.572 -0.485 -11.962 1.00 97.31 358 MET A CA 1
ATOM 2652 C C . MET A 1 358 ? 11.513 -0.238 -10.897 1.00 97.31 358 MET A C 1
ATOM 2654 O O . MET A 1 358 ? 11.672 -0.657 -9.747 1.00 97.31 358 MET A O 1
ATOM 2658 N N . TYR A 1 359 ? 10.412 0.381 -11.302 1.00 98.50 359 TYR A N 1
ATOM 2659 C CA . TYR A 1 359 ? 9.263 0.622 -10.445 1.00 98.50 359 TYR A CA 1
ATOM 2660 C C . TYR A 1 359 ? 7.989 0.035 -11.041 1.00 98.50 359 TYR A C 1
ATOM 2662 O O . TYR A 1 359 ? 7.891 -0.135 -12.255 1.00 98.50 359 TYR A O 1
ATOM 2670 N N . VAL A 1 360 ? 6.989 -0.202 -10.195 1.00 98.62 360 VAL A N 1
ATOM 2671 C CA . VAL A 1 360 ? 5.628 -0.569 -10.606 1.00 98.62 360 VAL A CA 1
ATOM 2672 C C . VAL A 1 360 ? 4.583 0.257 -9.863 1.00 98.62 360 VAL A C 1
ATOM 2674 O O . VAL A 1 360 ? 4.862 0.747 -8.765 1.00 98.62 360 VAL A O 1
ATOM 2677 N N . ARG A 1 361 ? 3.397 0.443 -10.449 1.00 96.75 361 ARG A N 1
ATOM 2678 C CA . ARG A 1 361 ? 2.256 1.057 -9.754 1.00 96.75 361 ARG A CA 1
ATOM 2679 C C . ARG A 1 361 ? 0.915 0.464 -10.145 1.00 96.75 361 ARG A C 1
ATOM 2681 O O . ARG A 1 361 ? 0.718 0.113 -11.336 1.00 96.75 361 ARG A O 1
#

Sequence (361 aa):
MSTANGLLMMCLVVCCLLLHAFPSLNGGGWSCAAATTNSTSTTSGNVRDWLNSLKKEASALELTVSQLEKVIAVLSKANFTSLSIRQTQLSKVKRAYATLSEEIQIFNSTCNAFDGPDCNIVKSSCDVKCSVCSSAGQCSVCSGNWDGATCSTCKSGWTGSNCDVQTLSSTNSIFTFGSGILKSCAEYKKQFNDSAVSGLYWIKPDATKSEFVVYCEQSANGGGWALVSSRNVQLAPYYVDIVNVTSDGASMRDDKWAMLRSASTEIMWKDATGTGFAVSLISVWTAPGICVPLSTKLTDLSLGHIENNGCDGTGLDYCLFGGGPLNQNSHVYNLCAGSTFKQWTFSGSYSVIPKANMYVR

InterPro domains:
  IPR002181 Fibrinogen, alpha/beta/gamma chain, C-terminal globular domain [PF00147] (183-231)
  IPR002181 Fibrinogen, alpha/beta/gamma chain, C-terminal globular domain [PS51406] (176-231)
  IPR014716 Fibrinogen, alpha/beta/gamma chain, C-terminal globular, subdomain 1 [G3DSA:3.90.215.10] (154-257)
  IPR036056 Fibrinogen-like, C-terminal [SSF56496] (178-231)

Foldseek 3Di:
DDDPVVPVVVVVVVVVVVVPLDDDDPDDDDDPPPPPPPPPPPPPQAPVSVLVVLVVVLVVLVVVLVVLVVVLVVCVVVVDPCNVVSVVVSVVSVVVSVVSVVVSVVSVVLLVQAAARHSPHGPVQQDPQAPGANHRQFHPDGPDQFDDRRSCHGHAQADDRVSPQGDFDDDPFETARRPHAEAFLQVLCVNQPVNSAFGKYWHNVDPPDDIAIFTWACPQPNTGWTWFWKAFQPAQADEDRYDDLPRRNYGHDLVVVVSQLVRFQKKKKAQSVDNWIWMATLCLQQDPPALHRQDSDLRDQWRGKGAPDDNQPPPQAMWTALHHPNSGGRWTFQRHPDCRTVDGDDDPRIDDRRIIIMITD

Radius of gyration: 38.21 Å; chains: 1; bounding box: 74×58×107 Å